Protein AF-A0AA92V513-F1 (afdb_monomer_lite)

Organism: NCBI:txid165179

pLDDT: mean 72.01, std 15.45, range [33.53, 98.0]

Foldseek 3Di:
DPPLLQAQKEKEKEEQDDDDQWDWDDDPRYIYIYGHPPDLVPCLVVLCVVVVVLLVRFFAKAWADWDADPNDIMTMMMGGHDDDDLVRRHAYPPPVVVQQLDQWPWRKAGDGRPLVLQWQTLCRDDPPDDPPVPPSNDPVSSHIIGIQQWHDPNPDTDRNDDPVNLVSSCVRPVRDSVSNVVSNVVVVVVVVVVVVVD

Sequence (198 aa):
MHEYLNYDKVIVTTTFANTDDYEISENGKDLHLTINMFSMATSEDLIRVFLKILSDHFKNCYLKRYFVENRFWCVEYILQDEDERDEDIGDLMVPILDILKRKQHGVILPYLKGFRHLRIPADKAMDKIVDLSVATMLPRNKMVKMISPFVYDGNKLIDKRCQKLYDFVHECNGSSIDDIKADYERFVQKVMVQWINK

Secondary structure (DSSP, 8-state):
--GGGG-SEEEEEEE--SS-SEEEEEETTEEEEEEE-SSHHHHHHHHHHHHHHHHTT-SEEEEEEEEEETTEEEEEEEEESS---TTSS----S-HHHHHTSSSSS-EEE--TT-GGG-B-TTTS-SS----TT-TT--TTSS-EEE--EEE-SS-EEE---HHHHHHHHHHH---HHHHHHHHHHHHHHHHHHHHT-

Structure (mmCIF, N/CA/C/O backbone):
data_AF-A0AA92V513-F1
#
_entry.id   AF-A0AA92V513-F1
#
loop_
_atom_site.group_PDB
_atom_site.id
_atom_site.type_symbol
_atom_site.label_atom_id
_atom_site.label_alt_id
_atom_site.label_comp_id
_atom_site.label_asym_id
_atom_site.label_entity_id
_atom_site.label_seq_id
_atom_site.pdbx_PDB_ins_code
_atom_site.Cartn_x
_atom_site.Cartn_y
_atom_site.Cartn_z
_atom_site.occupancy
_atom_site.B_iso_or_equiv
_atom_site.auth_seq_id
_atom_site.auth_comp_id
_atom_site.auth_asym_id
_atom_site.auth_atom_id
_atom_site.pdbx_PDB_model_num
ATOM 1 N N . MET A 1 1 ? 24.177 8.820 -20.483 1.00 42.25 1 MET A N 1
ATOM 2 C CA . MET A 1 1 ? 22.766 9.184 -20.250 1.00 42.25 1 MET A CA 1
ATOM 3 C C . MET A 1 1 ? 22.026 7.860 -20.277 1.00 42.25 1 MET A C 1
ATOM 5 O O . MET A 1 1 ? 22.073 7.213 -21.311 1.00 42.25 1 MET A O 1
ATOM 9 N N . HIS A 1 2 ? 21.593 7.344 -19.126 1.00 50.47 2 HIS A N 1
ATOM 10 C CA . HIS A 1 2 ? 21.073 5.975 -19.047 1.00 50.47 2 HIS A CA 1
ATOM 11 C C . HIS A 1 2 ? 19.735 5.898 -19.794 1.00 50.47 2 HIS A C 1
ATOM 13 O O . HIS A 1 2 ? 18.824 6.648 -19.458 1.00 50.47 2 HIS A O 1
ATOM 19 N N . GLU A 1 3 ? 19.638 5.034 -20.809 1.00 53.56 3 GLU A N 1
ATOM 20 C CA . GLU A 1 3 ? 18.470 4.895 -21.704 1.00 53.56 3 GLU A CA 1
ATOM 21 C C . GLU A 1 3 ? 17.162 4.597 -20.947 1.00 53.56 3 GLU A C 1
ATOM 23 O O . GLU A 1 3 ? 16.080 4.906 -21.435 1.00 53.56 3 GLU A O 1
ATOM 28 N N . TYR A 1 4 ? 17.269 4.129 -19.700 1.00 55.69 4 TYR A N 1
ATOM 29 C CA . TYR A 1 4 ? 16.154 3.791 -18.817 1.00 55.69 4 TYR A CA 1
ATOM 30 C C . TYR A 1 4 ? 15.396 4.978 -18.194 1.00 55.69 4 TYR A C 1
ATOM 32 O O . TYR A 1 4 ? 14.449 4.761 -17.445 1.00 55.69 4 TYR A O 1
ATOM 40 N N . LEU A 1 5 ? 15.804 6.220 -18.476 1.00 61.59 5 LEU A N 1
ATOM 41 C CA . LEU A 1 5 ? 15.176 7.451 -17.960 1.00 61.59 5 LEU A CA 1
ATOM 42 C C . LEU A 1 5 ? 14.053 8.004 -18.865 1.00 61.59 5 LEU A C 1
ATOM 44 O O . LEU A 1 5 ? 13.596 9.123 -18.659 1.00 61.59 5 LEU A O 1
ATOM 48 N N . ASN A 1 6 ? 13.650 7.261 -19.902 1.00 72.50 6 ASN A N 1
ATOM 49 C CA . ASN A 1 6 ? 12.618 7.678 -20.864 1.00 72.50 6 ASN A CA 1
ATOM 50 C C . ASN A 1 6 ? 11.282 6.925 -20.702 1.00 72.50 6 ASN A C 1
ATOM 52 O O . ASN A 1 6 ? 10.393 7.082 -21.542 1.00 72.50 6 ASN A O 1
ATOM 56 N N . TYR A 1 7 ? 11.156 6.073 -19.681 1.00 73.94 7 TYR A N 1
ATOM 57 C CA . TYR A 1 7 ? 9.975 5.236 -19.471 1.00 73.94 7 TYR A CA 1
ATOM 58 C C . TYR A 1 7 ? 8.958 5.931 -18.570 1.00 73.94 7 TYR A C 1
ATOM 60 O O . TYR A 1 7 ? 9.321 6.489 -17.540 1.00 73.94 7 TYR A O 1
ATOM 68 N N . ASP A 1 8 ? 7.677 5.829 -18.924 1.00 75.00 8 ASP A N 1
ATOM 69 C CA . ASP A 1 8 ? 6.586 6.383 -18.112 1.00 75.00 8 ASP A CA 1
ATOM 70 C C . ASP A 1 8 ? 6.324 5.486 -16.874 1.00 75.00 8 ASP A C 1
ATOM 72 O O . ASP A 1 8 ? 5.743 5.923 -15.875 1.00 75.00 8 ASP A O 1
ATOM 76 N N . LYS A 1 9 ? 6.754 4.214 -16.939 1.00 76.50 9 LYS A N 1
ATOM 77 C CA . LYS A 1 9 ? 6.535 3.185 -15.918 1.00 76.50 9 LYS A CA 1
ATOM 78 C C . LYS A 1 9 ? 7.584 2.075 -15.981 1.00 76.50 9 LYS A C 1
ATOM 80 O O . LYS A 1 9 ? 7.989 1.647 -17.062 1.00 76.50 9 LYS A O 1
ATOM 85 N N . VAL A 1 10 ? 7.943 1.525 -14.819 1.00 74.56 10 VAL A N 1
ATOM 86 C CA . VAL A 1 10 ? 8.749 0.298 -14.720 1.00 74.56 10 VAL A CA 1
ATOM 87 C C . VAL A 1 10 ? 8.048 -0.755 -13.871 1.00 74.56 10 VAL A C 1
ATOM 89 O O . VAL A 1 10 ? 7.646 -0.496 -12.738 1.00 74.56 10 VAL A O 1
ATOM 92 N N . ILE A 1 11 ? 7.930 -1.967 -14.408 1.00 76.00 11 ILE A N 1
ATOM 93 C CA . ILE A 1 11 ? 7.392 -3.139 -13.725 1.00 76.00 11 ILE A CA 1
ATOM 94 C C . ILE A 1 11 ? 8.555 -4.035 -13.321 1.00 76.00 11 ILE A C 1
ATOM 96 O O . ILE A 1 11 ? 9.273 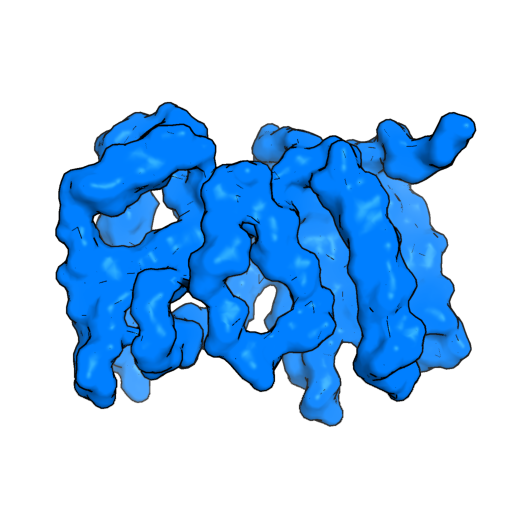-4.537 -14.178 1.00 76.00 11 ILE A O 1
ATOM 100 N N . VAL A 1 12 ? 8.728 -4.269 -12.022 1.00 74.38 12 VAL A N 1
ATOM 101 C CA . VAL A 1 12 ? 9.751 -5.195 -11.521 1.00 74.38 12 VAL A CA 1
ATOM 102 C C . VAL A 1 12 ? 9.071 -6.425 -10.946 1.00 74.38 12 VAL A C 1
ATOM 104 O O . VAL A 1 12 ? 8.339 -6.331 -9.965 1.00 74.38 12 VAL A O 1
ATOM 107 N N . THR A 1 13 ? 9.328 -7.582 -11.541 1.00 74.12 13 THR A N 1
ATOM 108 C CA . THR A 1 13 ? 8.811 -8.877 -11.103 1.00 74.12 13 THR A CA 1
ATOM 109 C C . THR A 1 13 ? 9.959 -9.712 -10.567 1.00 74.12 13 THR A C 1
ATOM 111 O O . THR A 1 13 ? 10.931 -9.982 -11.259 1.00 74.12 13 THR A O 1
ATOM 114 N N . THR A 1 14 ? 9.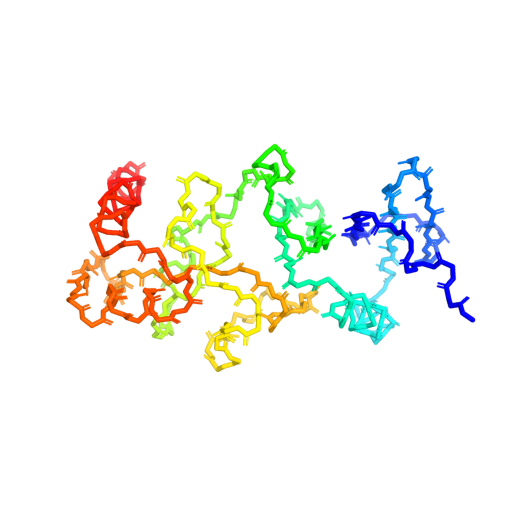849 -10.144 -9.320 1.00 69.44 14 THR A N 1
ATOM 115 C CA . THR A 1 14 ? 10.819 -11.056 -8.701 1.00 69.44 14 THR A CA 1
ATOM 116 C C . THR A 1 14 ? 10.206 -12.447 -8.628 1.00 69.44 14 THR A C 1
ATOM 118 O O . THR A 1 14 ? 9.187 -12.621 -7.959 1.00 69.44 14 THR A O 1
ATOM 121 N N . THR A 1 15 ? 10.792 -13.422 -9.328 1.00 65.31 15 THR A N 1
ATOM 122 C CA . THR A 1 15 ? 10.301 -14.808 -9.385 1.00 65.31 15 THR A CA 1
ATOM 123 C C . THR A 1 15 ? 11.356 -15.807 -8.899 1.00 65.31 15 THR A C 1
ATOM 125 O O . THR A 1 15 ? 12.521 -15.463 -8.702 1.00 65.31 15 THR A O 1
ATOM 128 N N . PHE A 1 16 ? 10.939 -17.057 -8.690 1.00 61.88 16 PHE A N 1
ATOM 129 C CA . PHE A 1 16 ? 11.809 -18.193 -8.362 1.00 61.88 16 PHE A CA 1
ATOM 130 C C . PHE A 1 16 ? 11.741 -19.281 -9.454 1.00 61.88 16 PHE A C 1
ATOM 132 O O . PHE A 1 16 ? 11.755 -20.472 -9.140 1.00 61.88 16 PHE A O 1
ATOM 139 N N . ALA A 1 17 ? 11.607 -18.896 -10.730 1.00 54.84 17 ALA A N 1
ATOM 140 C CA . ALA A 1 17 ? 11.439 -19.841 -11.833 1.00 54.84 17 ALA A CA 1
ATOM 141 C C . ALA A 1 17 ? 12.437 -19.604 -12.984 1.00 54.84 17 ALA A C 1
ATOM 143 O O . ALA A 1 17 ? 12.398 -18.577 -13.647 1.00 54.84 17 ALA A O 1
ATOM 144 N N . ASN A 1 18 ? 13.232 -20.641 -13.275 1.00 48.69 18 ASN A N 1
ATOM 145 C CA . ASN A 1 18 ? 14.079 -20.839 -14.463 1.00 48.69 18 ASN A CA 1
ATOM 146 C C . ASN A 1 18 ? 15.397 -20.043 -14.593 1.00 48.69 18 ASN A C 1
ATOM 148 O O . ASN A 1 18 ? 15.772 -19.238 -13.751 1.00 48.69 18 ASN A O 1
ATOM 152 N N . THR A 1 19 ? 16.156 -20.459 -15.612 1.00 52.53 19 THR A N 1
ATOM 153 C CA . THR A 1 19 ? 17.621 -20.523 -15.763 1.00 52.53 19 THR A CA 1
ATOM 154 C C . THR A 1 19 ? 18.361 -19.214 -16.031 1.00 52.53 19 THR A C 1
ATOM 156 O O . THR A 1 19 ? 19.589 -19.234 -16.006 1.00 52.53 19 THR A O 1
ATOM 159 N N . ASP A 1 20 ? 17.655 -18.113 -16.277 1.00 55.56 20 ASP A N 1
ATOM 160 C CA . ASP A 1 20 ? 18.260 -16.812 -16.584 1.00 55.56 20 ASP A CA 1
ATOM 161 C C . ASP A 1 20 ? 18.239 -15.908 -15.347 1.00 55.56 20 ASP A C 1
ATOM 163 O O . ASP A 1 20 ? 17.208 -15.815 -14.691 1.00 55.56 20 ASP A O 1
ATOM 167 N N . ASP A 1 21 ? 19.342 -15.231 -15.015 1.00 65.31 21 ASP A N 1
ATOM 168 C CA . ASP A 1 21 ? 19.452 -14.425 -13.782 1.00 65.31 21 ASP A CA 1
ATOM 169 C C . ASP A 1 21 ? 18.464 -13.238 -13.752 1.00 65.31 21 ASP A C 1
ATOM 171 O O . ASP A 1 21 ? 17.915 -12.884 -12.702 1.00 65.31 21 ASP A O 1
ATOM 175 N N . TYR A 1 22 ? 18.216 -12.623 -14.911 1.00 71.12 22 TYR A N 1
ATOM 176 C CA . TYR A 1 22 ? 17.227 -11.566 -15.112 1.00 71.12 22 TYR A CA 1
ATOM 177 C C . TYR A 1 22 ? 16.848 -11.437 -16.595 1.00 71.12 22 TYR A C 1
ATOM 179 O O . TYR A 1 22 ? 17.627 -11.780 -17.481 1.00 71.12 22 TYR A O 1
ATOM 187 N N . GLU A 1 23 ? 15.671 -10.883 -16.863 1.00 76.88 23 GLU A N 1
ATOM 188 C CA . GLU A 1 23 ? 15.159 -10.575 -18.196 1.00 76.88 23 GLU A CA 1
ATOM 189 C C . GLU A 1 23 ? 14.621 -9.143 -18.213 1.00 76.88 23 GLU A C 1
ATOM 191 O O . GLU A 1 23 ? 13.860 -8.746 -17.329 1.00 76.88 23 GLU A O 1
ATOM 196 N N . ILE A 1 24 ? 15.008 -8.368 -19.226 1.00 79.62 24 ILE A N 1
ATOM 197 C CA . ILE A 1 24 ? 14.476 -7.028 -19.478 1.00 79.62 24 ILE A CA 1
ATOM 198 C C . ILE A 1 24 ? 13.668 -7.082 -20.771 1.00 79.62 24 ILE A C 1
ATOM 200 O O . ILE A 1 24 ? 14.171 -7.540 -21.794 1.00 79.62 24 ILE A O 1
ATOM 204 N N . SER A 1 25 ? 12.434 -6.591 -20.734 1.00 84.50 25 SER A N 1
ATOM 205 C CA . SER A 1 25 ? 11.602 -6.416 -21.924 1.00 84.50 25 SER A CA 1
ATOM 206 C C . SER A 1 25 ? 10.979 -5.025 -21.955 1.00 84.50 25 SER A C 1
ATOM 208 O O . SER A 1 25 ? 10.664 -4.437 -20.922 1.00 84.50 25 SER A O 1
ATOM 210 N N . GLU A 1 26 ? 10.818 -4.487 -23.158 1.00 84.00 26 GLU A N 1
ATOM 211 C CA . GLU A 1 26 ? 10.234 -3.169 -23.394 1.00 84.00 26 GLU A CA 1
ATOM 212 C C . GLU A 1 26 ? 8.905 -3.327 -24.124 1.00 84.00 26 GLU A C 1
ATOM 214 O O . GLU A 1 26 ? 8.815 -4.031 -25.133 1.00 84.00 26 GLU A O 1
ATOM 219 N N . ASN A 1 27 ? 7.867 -2.659 -23.627 1.00 81.06 27 ASN A N 1
ATOM 220 C CA . ASN A 1 27 ? 6.560 -2.616 -24.266 1.00 81.06 27 ASN A CA 1
ATOM 221 C C . ASN A 1 27 ? 6.109 -1.162 -24.424 1.00 81.06 27 ASN A C 1
ATOM 223 O O . ASN A 1 27 ? 5.486 -0.572 -23.541 1.00 81.06 27 ASN A O 1
ATOM 227 N N . GLY A 1 28 ? 6.461 -0.558 -25.560 1.00 83.44 28 GLY A N 1
ATOM 228 C CA . GLY A 1 28 ? 6.230 0.865 -25.786 1.00 83.44 28 GLY A CA 1
ATOM 229 C C . GLY A 1 28 ? 7.064 1.713 -24.824 1.00 83.44 28 GLY A C 1
ATOM 230 O O . GLY A 1 28 ? 8.279 1.770 -24.962 1.00 83.44 28 GLY A O 1
ATOM 231 N N . LYS A 1 29 ? 6.405 2.377 -23.870 1.00 81.38 29 LYS A N 1
ATOM 232 C CA . LYS A 1 29 ? 7.049 3.200 -22.832 1.00 81.38 29 LYS A CA 1
ATOM 233 C C . LYS A 1 29 ? 7.092 2.539 -21.447 1.00 81.38 29 LYS A C 1
ATOM 235 O O . LYS A 1 29 ? 7.472 3.194 -20.475 1.00 81.38 29 LYS A O 1
ATOM 240 N N . ASP A 1 30 ? 6.736 1.261 -21.374 1.00 79.06 30 ASP A N 1
ATOM 241 C CA . ASP A 1 30 ? 6.804 0.469 -20.153 1.00 79.06 30 ASP A CA 1
ATOM 242 C C . ASP A 1 30 ? 8.050 -0.425 -20.199 1.00 79.06 30 ASP A C 1
ATOM 244 O O . ASP A 1 30 ? 8.249 -1.184 -21.153 1.00 79.06 30 ASP A O 1
ATOM 248 N N . LEU A 1 31 ? 8.872 -0.367 -19.150 1.00 79.69 31 LEU A N 1
ATOM 249 C CA . LEU A 1 31 ? 10.005 -1.273 -18.959 1.00 79.69 31 LEU A CA 1
ATOM 250 C C . LEU A 1 31 ? 9.609 -2.394 -18.001 1.00 79.69 31 LEU A C 1
ATOM 252 O O . LEU A 1 31 ? 9.127 -2.139 -16.900 1.00 79.69 31 LEU A O 1
ATOM 256 N N . HIS A 1 32 ? 9.850 -3.637 -18.382 1.00 79.06 32 HIS A N 1
ATOM 257 C CA . HIS A 1 32 ? 9.604 -4.809 -17.556 1.00 79.06 32 HIS A CA 1
ATOM 258 C C . HIS A 1 32 ? 10.937 -5.460 -17.195 1.00 79.06 32 HIS A C 1
ATOM 260 O O . HIS A 1 32 ? 11.687 -5.867 -18.077 1.00 79.06 32 HIS A O 1
ATOM 266 N N . LEU A 1 33 ? 11.217 -5.590 -15.901 1.00 78.00 33 LEU A N 1
ATOM 267 C CA . LEU A 1 33 ? 12.343 -6.356 -15.380 1.00 78.00 33 LEU A CA 1
ATOM 268 C C . LEU A 1 33 ? 11.818 -7.573 -14.622 1.00 78.00 33 LEU A C 1
ATOM 270 O O . LEU A 1 33 ? 11.175 -7.427 -13.585 1.00 78.00 33 LEU A O 1
ATOM 274 N N . THR A 1 34 ? 12.153 -8.764 -15.097 1.00 76.88 34 THR A N 1
ATOM 275 C CA . THR A 1 34 ? 11.947 -10.023 -14.379 1.00 76.88 34 THR A CA 1
ATOM 276 C C . THR A 1 34 ? 13.279 -10.468 -13.788 1.00 76.88 34 THR A C 1
ATOM 278 O O . THR A 1 34 ? 14.281 -10.507 -14.488 1.00 76.88 34 THR A O 1
ATOM 281 N N . ILE A 1 35 ? 13.323 -10.790 -12.500 1.00 74.00 35 ILE A N 1
ATOM 282 C CA . ILE A 1 35 ? 14.539 -11.244 -11.813 1.00 74.00 35 ILE A CA 1
ATOM 283 C C . ILE A 1 35 ? 14.260 -12.624 -11.240 1.00 74.00 35 ILE A C 1
ATOM 285 O O . ILE A 1 35 ? 13.342 -12.769 -10.427 1.00 74.00 35 ILE A O 1
ATOM 289 N N . ASN A 1 36 ? 15.064 -13.614 -11.624 1.00 70.12 36 ASN A N 1
ATOM 290 C CA . ASN A 1 36 ? 14.955 -14.959 -11.077 1.00 70.12 36 ASN A CA 1
ATOM 291 C C . ASN A 1 36 ? 15.916 -15.103 -9.904 1.00 70.12 36 ASN A C 1
ATOM 293 O O . ASN A 1 36 ? 17.133 -14.989 -10.028 1.00 70.12 36 ASN A O 1
ATOM 297 N N . MET A 1 37 ? 15.367 -15.349 -8.723 1.00 63.19 37 MET A N 1
ATOM 298 C CA . MET A 1 37 ? 16.169 -15.491 -7.520 1.00 63.19 37 MET A CA 1
ATOM 299 C C . MET A 1 37 ? 16.513 -16.963 -7.288 1.00 63.19 37 MET A C 1
ATOM 301 O O . MET A 1 37 ? 15.704 -17.719 -6.761 1.00 63.19 37 MET A O 1
ATOM 305 N N . PHE A 1 38 ? 17.732 -17.378 -7.642 1.00 56.16 38 PHE A N 1
ATOM 306 C CA . PHE A 1 38 ? 18.237 -18.728 -7.332 1.00 56.16 38 PHE A CA 1
ATOM 307 C C . PHE A 1 38 ? 18.489 -18.929 -5.828 1.00 56.16 38 PHE A C 1
ATOM 309 O O . PHE A 1 38 ? 18.281 -20.010 -5.278 1.00 56.16 38 PHE A O 1
ATOM 316 N N . SER A 1 39 ? 18.930 -17.871 -5.143 1.00 54.81 39 SER A N 1
ATOM 317 C CA . SER A 1 39 ? 19.059 -17.813 -3.688 1.00 54.81 39 SER A CA 1
ATOM 318 C C . SER A 1 39 ? 18.811 -16.381 -3.213 1.00 54.81 39 SER A C 1
ATOM 320 O O . SER A 1 39 ? 19.221 -15.432 -3.877 1.00 54.81 39 SER A O 1
ATOM 322 N N . MET A 1 40 ? 18.168 -16.221 -2.052 1.00 49.91 40 MET A N 1
ATOM 323 C CA . MET A 1 40 ? 17.848 -14.903 -1.484 1.00 49.91 40 MET A CA 1
ATOM 324 C C . MET A 1 40 ? 19.084 -14.013 -1.281 1.00 49.91 40 MET A C 1
ATOM 326 O O . MET A 1 40 ? 18.987 -12.802 -1.416 1.00 49.91 40 MET A O 1
ATOM 330 N N . ALA A 1 41 ? 20.242 -14.599 -0.964 1.00 52.56 41 ALA A N 1
ATOM 331 C CA . ALA A 1 41 ? 21.430 -13.846 -0.566 1.00 52.56 41 ALA A CA 1
ATOM 332 C C . ALA A 1 41 ? 22.199 -13.226 -1.746 1.00 52.56 41 ALA A C 1
ATOM 334 O O . ALA A 1 41 ? 22.908 -12.246 -1.558 1.00 52.56 41 ALA A O 1
ATOM 335 N N . THR A 1 42 ? 22.087 -13.790 -2.951 1.00 54.88 42 THR A N 1
ATOM 336 C CA . THR A 1 42 ? 22.891 -13.369 -4.113 1.00 54.88 42 THR A CA 1
ATOM 337 C C . THR A 1 42 ? 22.201 -12.325 -4.987 1.00 54.88 42 THR A C 1
ATOM 339 O O . THR A 1 42 ? 22.879 -11.536 -5.636 1.00 54.88 42 THR A O 1
ATOM 342 N N . SER A 1 43 ? 20.868 -12.288 -5.002 1.00 58.75 43 SER A N 1
ATOM 343 C CA . SER A 1 43 ? 20.087 -11.354 -5.826 1.00 58.75 43 SER A CA 1
ATOM 344 C C . SER A 1 43 ? 19.641 -10.098 -5.073 1.00 58.75 43 SER A C 1
ATOM 346 O O . SER A 1 43 ? 19.295 -9.102 -5.704 1.00 58.75 43 SER A O 1
ATOM 348 N N . GLU A 1 44 ? 19.662 -10.107 -3.737 1.00 57.88 44 GLU A N 1
ATOM 349 C CA . GLU A 1 44 ? 19.140 -9.013 -2.911 1.00 57.88 44 GLU A CA 1
ATOM 350 C C . GLU A 1 44 ? 19.890 -7.690 -3.126 1.00 57.88 44 GLU A C 1
ATOM 352 O O . GLU A 1 44 ? 19.253 -6.643 -3.253 1.00 57.88 44 GLU A O 1
ATOM 357 N N . ASP A 1 45 ? 21.219 -7.719 -3.243 1.00 59.44 45 ASP A N 1
ATOM 358 C CA . ASP A 1 45 ? 22.014 -6.508 -3.478 1.00 59.44 45 ASP A CA 1
ATOM 359 C C . ASP A 1 45 ? 21.757 -5.910 -4.867 1.00 59.44 45 ASP A C 1
ATOM 361 O O . ASP A 1 45 ? 21.604 -4.694 -5.001 1.00 59.44 45 ASP A O 1
ATOM 365 N N . LEU A 1 46 ? 21.625 -6.753 -5.895 1.00 62.28 46 LEU A N 1
ATOM 366 C CA . LEU A 1 46 ? 21.337 -6.318 -7.264 1.00 62.28 46 LEU A CA 1
ATOM 367 C C . LEU A 1 46 ? 19.921 -5.734 -7.377 1.00 62.28 46 LEU A C 1
ATOM 369 O O . LEU A 1 46 ? 19.739 -4.653 -7.939 1.00 62.28 46 LEU A O 1
ATOM 373 N N . ILE A 1 47 ? 18.938 -6.391 -6.754 1.00 65.62 47 ILE A N 1
ATOM 374 C CA . ILE A 1 47 ? 17.559 -5.900 -6.631 1.00 65.62 47 ILE A CA 1
ATOM 375 C C . ILE A 1 47 ? 17.538 -4.548 -5.918 1.00 65.62 47 ILE A C 1
ATOM 377 O O . ILE A 1 47 ? 16.912 -3.606 -6.398 1.00 65.62 47 ILE A O 1
ATOM 381 N N . ARG A 1 48 ? 18.243 -4.418 -4.788 1.00 64.88 48 ARG A N 1
ATOM 382 C CA . ARG A 1 48 ? 18.297 -3.174 -4.007 1.00 64.88 48 ARG A CA 1
ATOM 383 C C . ARG A 1 48 ? 18.936 -2.034 -4.788 1.00 64.88 48 ARG A C 1
ATOM 385 O O . ARG A 1 48 ? 18.402 -0.930 -4.757 1.00 64.88 48 ARG A O 1
ATOM 392 N N . VAL A 1 49 ? 20.053 -2.276 -5.474 1.00 64.69 49 VAL A N 1
ATOM 393 C CA . VAL A 1 49 ? 20.738 -1.251 -6.277 1.00 64.69 49 VAL A CA 1
ATOM 394 C C . VAL A 1 49 ? 19.865 -0.813 -7.448 1.00 64.69 49 VAL A C 1
ATOM 396 O O . VAL A 1 49 ? 19.673 0.387 -7.640 1.00 64.69 49 VAL A O 1
ATOM 399 N N . PHE A 1 50 ? 19.285 -1.758 -8.188 1.00 68.31 50 PHE A N 1
ATOM 400 C CA . PHE A 1 50 ? 18.444 -1.444 -9.340 1.00 68.31 50 PHE A CA 1
ATOM 401 C C . PHE A 1 50 ? 17.160 -0.712 -8.930 1.00 68.31 50 PHE A C 1
ATOM 403 O O . PHE A 1 50 ? 16.855 0.357 -9.458 1.00 68.31 50 PHE A O 1
ATOM 410 N N . LEU A 1 51 ? 16.451 -1.217 -7.915 1.00 68.56 51 LEU A N 1
ATOM 411 C CA . LEU A 1 51 ? 15.264 -0.552 -7.377 1.00 68.56 51 LEU A CA 1
ATOM 412 C C . LEU A 1 51 ? 15.595 0.812 -6.784 1.00 68.56 51 LEU A C 1
ATOM 414 O O . LEU A 1 51 ? 14.787 1.722 -6.913 1.00 68.56 51 LEU A O 1
ATOM 418 N N . LYS A 1 52 ? 16.769 0.984 -6.165 1.00 66.88 52 LYS A N 1
ATOM 419 C CA . LYS A 1 52 ? 17.210 2.291 -5.674 1.00 66.88 52 LYS A CA 1
ATOM 420 C C . LYS A 1 52 ? 17.349 3.287 -6.821 1.00 66.88 52 LYS A C 1
ATOM 422 O O . LYS A 1 52 ? 16.730 4.343 -6.743 1.00 66.88 52 LYS A O 1
ATOM 427 N N . ILE A 1 53 ? 18.086 2.925 -7.874 1.00 66.12 53 ILE A N 1
ATOM 428 C CA . ILE A 1 53 ? 18.292 3.770 -9.061 1.00 66.12 53 ILE A CA 1
ATOM 429 C C . ILE A 1 53 ? 16.946 4.186 -9.663 1.00 66.12 53 ILE A C 1
ATOM 431 O O . ILE A 1 53 ? 16.731 5.365 -9.921 1.00 66.12 53 ILE A O 1
ATOM 435 N N . LEU A 1 54 ? 16.016 3.242 -9.822 1.00 69.19 54 LEU A N 1
ATOM 436 C CA . LEU A 1 54 ? 14.691 3.557 -10.353 1.00 69.19 54 LEU A CA 1
ATOM 437 C C . LEU A 1 54 ? 13.829 4.369 -9.374 1.00 69.19 54 LEU A C 1
ATOM 439 O O . LEU A 1 54 ? 13.111 5.266 -9.793 1.00 69.19 54 LEU A O 1
ATOM 443 N N . SER A 1 55 ? 13.915 4.110 -8.068 1.00 64.69 55 SER A N 1
ATOM 444 C CA . SER A 1 55 ? 13.171 4.851 -7.034 1.00 64.69 55 SER A CA 1
ATOM 445 C C . SER A 1 55 ? 13.671 6.275 -6.787 1.00 64.69 55 SER A C 1
ATOM 447 O O . SER A 1 55 ? 13.076 7.010 -5.998 1.00 64.69 55 SER A O 1
ATOM 449 N N . ASP A 1 56 ? 14.822 6.629 -7.350 1.00 68.00 56 ASP A N 1
ATOM 450 C CA . ASP A 1 56 ? 15.319 8.003 -7.365 1.00 68.00 56 ASP A CA 1
ATOM 451 C C . ASP A 1 56 ? 14.799 8.761 -8.599 1.00 68.00 56 ASP A C 1
ATOM 453 O O . ASP A 1 56 ? 14.856 9.988 -8.628 1.00 68.00 56 ASP A O 1
ATOM 457 N N . HIS A 1 57 ? 14.256 8.041 -9.588 1.00 72.19 57 HIS A N 1
ATOM 458 C CA . HIS A 1 57 ? 13.592 8.606 -10.758 1.00 72.19 57 HIS A CA 1
ATOM 459 C C . HIS A 1 57 ? 12.079 8.717 -10.539 1.00 72.19 57 HIS A C 1
ATOM 461 O O . HIS A 1 57 ? 11.532 9.805 -10.659 1.00 72.19 57 HIS A O 1
ATOM 467 N N . PHE A 1 58 ? 11.447 7.623 -10.107 1.00 72.38 58 PHE A N 1
ATOM 468 C CA . PHE A 1 58 ? 10.002 7.534 -9.926 1.00 72.38 58 PHE A CA 1
ATOM 469 C C . PHE A 1 58 ? 9.564 7.929 -8.517 1.00 72.38 58 PHE A C 1
ATOM 471 O O . PHE A 1 58 ? 9.984 7.325 -7.525 1.00 72.38 58 PHE A O 1
ATOM 478 N N . LYS A 1 59 ? 8.654 8.906 -8.427 1.00 70.44 59 LYS A N 1
ATOM 479 C CA . LYS A 1 59 ? 8.102 9.392 -7.151 1.00 70.44 59 LYS A CA 1
ATOM 480 C C . LYS A 1 59 ? 7.269 8.335 -6.425 1.00 70.44 59 LYS A C 1
ATOM 482 O O . LYS A 1 59 ? 7.261 8.296 -5.194 1.00 70.44 59 LYS A O 1
ATOM 487 N N . ASN A 1 60 ? 6.563 7.484 -7.170 1.00 74.00 60 ASN A N 1
ATOM 488 C CA . ASN A 1 60 ? 5.633 6.512 -6.616 1.00 74.00 60 ASN A CA 1
ATOM 489 C C . ASN A 1 60 ? 6.054 5.073 -6.949 1.00 74.00 60 ASN A C 1
ATOM 491 O O . ASN A 1 60 ? 6.303 4.733 -8.103 1.00 74.00 60 ASN A O 1
ATOM 495 N N . CYS A 1 61 ? 6.057 4.203 -5.935 1.00 76.06 61 CYS A N 1
ATOM 496 C CA . CYS A 1 61 ? 6.148 2.752 -6.104 1.00 76.06 61 CYS A CA 1
ATOM 497 C C . CYS A 1 61 ? 4.927 2.074 -5.489 1.00 76.06 61 CYS A C 1
ATOM 499 O O . CYS A 1 61 ? 4.621 2.273 -4.309 1.00 76.06 61 CYS A O 1
ATOM 501 N N . TYR A 1 62 ? 4.270 1.229 -6.268 1.00 74.75 62 TYR A N 1
ATOM 502 C CA . TYR A 1 62 ? 3.111 0.455 -5.868 1.00 74.75 62 TYR A CA 1
ATOM 503 C C . TYR A 1 62 ? 3.436 -1.034 -5.873 1.00 74.75 62 TYR A C 1
ATOM 505 O O . TYR A 1 62 ? 4.133 -1.549 -6.747 1.00 74.75 62 TYR A O 1
ATOM 513 N N . LEU A 1 63 ? 2.881 -1.746 -4.897 1.00 72.50 63 LEU A N 1
ATOM 514 C CA . LEU A 1 63 ? 2.854 -3.201 -4.900 1.00 72.50 63 LEU A CA 1
ATOM 515 C C . LEU A 1 63 ? 1.650 -3.649 -5.739 1.00 72.50 63 LEU A C 1
ATOM 517 O O . LEU A 1 63 ? 0.514 -3.404 -5.339 1.00 72.50 63 LEU A O 1
ATOM 521 N N . LYS A 1 64 ? 1.890 -4.290 -6.890 1.00 72.44 64 LYS A N 1
ATOM 522 C CA . LYS A 1 64 ? 0.820 -4.757 -7.782 1.00 72.44 64 LYS A CA 1
ATOM 523 C C . LYS A 1 64 ? 0.338 -6.151 -7.401 1.00 72.44 64 LYS A C 1
ATOM 525 O O . LYS A 1 64 ? -0.861 -6.349 -7.236 1.00 72.44 64 LYS A O 1
ATOM 530 N N . ARG A 1 65 ? 1.235 -7.128 -7.244 1.00 65.12 65 ARG A N 1
ATOM 531 C CA . ARG A 1 65 ? 0.852 -8.512 -6.909 1.00 65.12 65 ARG A CA 1
ATOM 532 C C . ARG A 1 65 ? 1.819 -9.156 -5.931 1.00 65.12 65 ARG A C 1
ATOM 534 O O . ARG A 1 65 ? 3.025 -8.941 -5.987 1.00 65.12 65 ARG A O 1
ATOM 541 N N . TYR A 1 66 ? 1.247 -9.983 -5.062 1.00 63.66 66 TYR A N 1
ATOM 542 C CA . TYR A 1 66 ? 1.957 -10.874 -4.153 1.00 63.66 66 TYR A CA 1
ATOM 543 C C . TYR A 1 66 ? 1.295 -12.249 -4.220 1.00 63.66 66 TYR A C 1
ATOM 545 O O . TYR A 1 66 ? 0.100 -12.361 -3.942 1.00 63.66 66 TYR A O 1
ATOM 553 N N . PHE A 1 67 ? 2.048 -13.287 -4.578 1.00 60.91 67 PHE A N 1
ATOM 554 C CA . PHE A 1 67 ? 1.558 -14.664 -4.518 1.00 60.91 67 PHE A CA 1
ATOM 555 C C . PHE A 1 67 ? 2.638 -15.630 -4.036 1.00 60.91 67 PHE A C 1
ATOM 557 O O . PHE A 1 67 ? 3.836 -15.366 -4.142 1.00 60.91 67 PHE A O 1
ATOM 564 N N . VAL A 1 68 ? 2.185 -16.746 -3.464 1.00 57.78 68 VAL A N 1
ATOM 565 C CA . VAL A 1 68 ? 3.042 -17.805 -2.932 1.00 57.78 68 VAL A CA 1
ATOM 566 C C . VAL A 1 68 ? 2.869 -19.044 -3.795 1.00 57.78 68 VAL A C 1
ATOM 568 O O . VAL A 1 68 ? 1.775 -19.597 -3.855 1.00 57.78 68 VAL A O 1
ATOM 571 N N . GLU A 1 69 ? 3.945 -19.503 -4.418 1.00 51.22 69 GLU A N 1
ATOM 572 C CA . GLU A 1 69 ? 3.961 -20.727 -5.214 1.00 51.22 69 GLU A CA 1
ATOM 573 C C . GLU A 1 69 ? 5.042 -21.661 -4.663 1.00 51.22 69 GLU A C 1
ATOM 575 O O . GLU A 1 69 ? 6.186 -21.260 -4.485 1.00 51.22 69 GLU A O 1
ATOM 580 N N . ASN A 1 70 ? 4.685 -22.902 -4.311 1.00 51.19 70 ASN A N 1
ATOM 581 C CA . ASN A 1 70 ? 5.638 -23.914 -3.824 1.00 51.19 70 ASN A CA 1
ATOM 582 C C . ASN A 1 70 ? 6.534 -23.470 -2.638 1.00 51.19 70 ASN A C 1
ATOM 584 O O . ASN A 1 70 ? 7.683 -23.886 -2.543 1.00 51.19 70 ASN A O 1
ATOM 588 N N . ARG A 1 71 ? 5.995 -22.668 -1.699 1.00 51.56 71 ARG A N 1
ATOM 589 C CA . ARG A 1 71 ? 6.703 -22.012 -0.565 1.00 51.56 71 ARG A CA 1
ATOM 590 C C . ARG A 1 71 ? 7.622 -20.840 -0.944 1.00 51.56 71 ARG A C 1
ATOM 592 O O . ARG A 1 71 ? 8.237 -20.262 -0.051 1.00 51.56 71 ARG A O 1
ATOM 599 N N . PHE A 1 72 ? 7.661 -20.448 -2.211 1.00 51.41 72 PHE A N 1
ATOM 600 C CA . PHE A 1 72 ? 8.383 -19.279 -2.706 1.00 51.41 72 PHE A CA 1
ATOM 601 C C . PHE A 1 72 ? 7.440 -18.088 -2.884 1.00 51.41 72 PHE A C 1
ATOM 603 O O . PHE A 1 72 ? 6.245 -18.271 -3.111 1.00 51.41 72 PHE A O 1
ATOM 610 N N . TRP A 1 73 ? 7.952 -16.864 -2.739 1.00 58.19 73 TRP A N 1
ATOM 611 C CA . TRP A 1 73 ? 7.154 -15.634 -2.818 1.00 58.19 73 TRP A CA 1
ATOM 612 C C . TRP A 1 73 ? 7.489 -14.874 -4.098 1.00 58.19 73 TRP A C 1
ATOM 614 O O . TRP A 1 73 ? 8.630 -14.470 -4.283 1.00 58.19 73 TRP A O 1
ATOM 624 N N . CYS A 1 74 ? 6.499 -14.659 -4.960 1.00 60.66 74 CYS A N 1
ATOM 625 C CA . CYS A 1 74 ? 6.634 -13.810 -6.138 1.00 60.66 74 CYS A CA 1
ATOM 626 C C . CYS A 1 74 ? 6.026 -12.439 -5.850 1.00 60.66 74 CYS A C 1
ATOM 628 O O . CYS A 1 74 ? 4.903 -12.345 -5.335 1.00 60.66 74 CYS A O 1
ATOM 630 N N . VAL A 1 75 ? 6.762 -11.377 -6.187 1.00 66.81 75 VAL A N 1
ATOM 631 C CA . VAL A 1 75 ? 6.329 -9.997 -5.944 1.00 66.81 75 VAL A CA 1
ATOM 632 C C . VAL A 1 75 ? 6.505 -9.149 -7.199 1.00 66.81 75 VAL A C 1
ATOM 634 O O . VAL A 1 75 ? 7.591 -9.124 -7.778 1.00 66.81 75 VAL A O 1
ATOM 637 N N . GLU A 1 76 ? 5.428 -8.473 -7.603 1.00 66.50 76 GLU A N 1
ATOM 638 C CA . GLU A 1 76 ? 5.380 -7.544 -8.738 1.00 66.50 76 GLU A CA 1
ATOM 639 C C . GLU A 1 76 ? 5.216 -6.103 -8.234 1.00 66.50 76 GLU A C 1
ATOM 641 O O . GLU A 1 76 ? 4.261 -5.784 -7.515 1.00 66.50 76 GLU A O 1
ATOM 646 N N . TYR A 1 77 ? 6.134 -5.234 -8.648 1.00 71.31 77 TYR A N 1
ATOM 647 C CA . TYR A 1 77 ? 6.194 -3.811 -8.323 1.00 71.31 77 TYR A CA 1
ATOM 648 C C . TYR A 1 77 ? 5.920 -2.957 -9.546 1.00 71.31 77 TYR A C 1
ATOM 650 O O . TYR A 1 77 ? 6.291 -3.332 -10.656 1.00 71.31 77 TYR A O 1
ATOM 658 N N . ILE A 1 78 ? 5.345 -1.781 -9.320 1.00 71.12 78 ILE A N 1
ATOM 659 C CA . ILE A 1 78 ? 5.164 -0.745 -10.333 1.00 71.12 78 ILE A CA 1
ATOM 660 C C . ILE A 1 78 ? 5.760 0.557 -9.834 1.00 71.12 78 ILE A C 1
ATOM 662 O O . ILE A 1 78 ? 5.301 1.100 -8.834 1.00 71.12 78 ILE A O 1
ATOM 666 N N . LEU A 1 79 ? 6.759 1.056 -10.548 1.00 71.69 79 LEU A N 1
ATOM 667 C CA . LEU A 1 79 ? 7.398 2.349 -10.338 1.00 71.69 79 LEU A CA 1
ATOM 668 C C . LEU A 1 79 ? 6.882 3.327 -11.398 1.00 71.69 79 LEU A C 1
ATOM 670 O O . LEU A 1 79 ? 6.858 2.972 -12.575 1.00 71.69 79 LEU A O 1
ATOM 674 N N . GLN A 1 80 ? 6.442 4.517 -10.985 1.00 70.56 80 GLN A N 1
ATOM 675 C CA . GLN A 1 80 ? 5.861 5.532 -11.873 1.00 70.56 80 GLN A CA 1
ATOM 676 C C . GLN A 1 80 ? 6.032 6.966 -11.334 1.00 70.56 80 GLN A C 1
ATOM 678 O O . GLN A 1 80 ? 6.160 7.177 -10.123 1.00 70.56 80 GLN A O 1
ATOM 683 N N . ASP A 1 81 ? 6.013 7.951 -12.238 1.00 61.88 81 ASP A N 1
ATOM 684 C CA . ASP A 1 81 ? 6.353 9.348 -11.927 1.00 61.88 81 ASP A CA 1
ATOM 685 C C . ASP A 1 81 ? 5.208 10.118 -11.256 1.00 61.88 81 ASP A C 1
ATOM 687 O O . ASP A 1 81 ? 5.442 10.806 -10.262 1.00 61.88 81 ASP A O 1
ATOM 691 N N . GLU A 1 82 ? 3.960 9.965 -11.717 1.00 63.62 82 GLU A N 1
ATOM 692 C CA . GLU A 1 82 ? 2.787 10.658 -11.156 1.00 63.62 82 GLU A CA 1
ATOM 693 C C . GLU A 1 82 ? 1.517 9.769 -11.118 1.00 63.62 82 GLU A C 1
ATOM 695 O O . GLU A 1 82 ? 1.482 8.657 -11.653 1.00 63.62 82 GLU A O 1
ATOM 700 N N . ASP A 1 83 ? 0.493 10.215 -10.378 1.00 57.84 83 ASP A N 1
ATOM 701 C CA . ASP A 1 83 ? -0.868 9.637 -10.333 1.00 57.84 83 ASP A CA 1
ATOM 702 C C . ASP A 1 83 ? -1.522 9.791 -11.730 1.00 57.84 83 ASP A C 1
ATOM 704 O O . ASP A 1 83 ? -1.400 10.845 -12.335 1.00 57.84 83 ASP A O 1
ATOM 708 N N . GLU A 1 84 ? -2.244 8.868 -12.370 1.00 52.94 84 GLU A N 1
ATOM 709 C CA . GLU A 1 84 ? -3.023 7.710 -11.950 1.00 52.94 84 GLU A CA 1
ATOM 710 C C . GLU A 1 84 ? -3.337 6.853 -13.198 1.00 52.94 84 GLU A C 1
ATOM 712 O O . GLU A 1 84 ? -3.850 7.363 -14.194 1.00 52.94 84 GLU A O 1
ATOM 717 N N . ARG A 1 85 ? -3.193 5.528 -13.087 1.00 54.44 85 ARG A N 1
ATOM 718 C CA . ARG A 1 85 ? -4.262 4.600 -13.478 1.00 54.44 85 ARG A CA 1
ATOM 719 C C . ARG A 1 85 ? -4.389 3.572 -12.368 1.00 54.44 85 ARG A C 1
ATOM 721 O O . ARG A 1 85 ? -3.535 2.710 -12.199 1.00 54.44 85 ARG A O 1
ATOM 728 N N . ASP A 1 86 ? -5.484 3.643 -11.620 1.00 55.22 86 ASP A N 1
ATOM 729 C CA . ASP A 1 86 ? -5.853 2.656 -10.594 1.00 55.22 86 ASP A CA 1
ATOM 730 C C . ASP A 1 86 ? -5.894 1.217 -11.167 1.00 55.22 86 ASP A C 1
ATOM 732 O O . ASP A 1 86 ? -5.853 0.234 -10.432 1.00 55.22 86 ASP A O 1
ATOM 736 N N . GLU A 1 87 ? -5.983 1.075 -12.491 1.00 57.06 87 G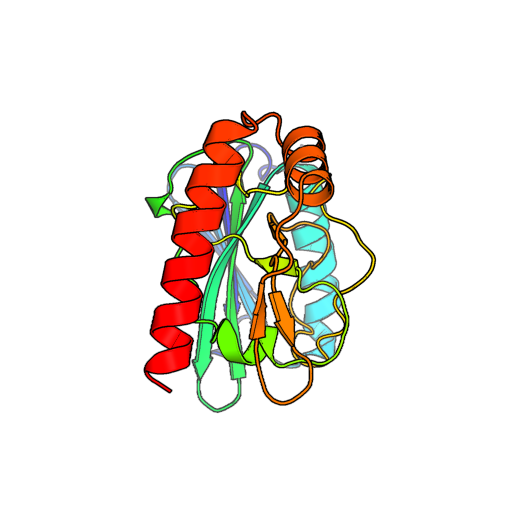LU A N 1
ATOM 737 C CA . GLU A 1 87 ? -5.896 -0.173 -13.262 1.00 57.06 87 GLU A CA 1
ATOM 738 C C . GLU A 1 87 ? -4.566 -0.915 -13.086 1.00 57.06 87 GLU A C 1
ATOM 740 O O . GLU A 1 87 ? -4.542 -2.143 -13.139 1.00 57.06 87 GLU A O 1
ATOM 745 N N . ASP A 1 88 ? -3.486 -0.183 -12.817 1.00 55.50 88 ASP A N 1
ATOM 746 C CA . ASP A 1 88 ? -2.152 -0.742 -12.638 1.00 55.50 88 ASP A CA 1
ATOM 747 C C . ASP A 1 88 ? -1.923 -1.257 -11.208 1.00 55.50 88 ASP A C 1
ATOM 749 O O . ASP A 1 88 ? -1.077 -2.115 -10.976 1.00 55.50 88 ASP A O 1
ATOM 753 N N . ILE A 1 89 ? -2.724 -0.819 -10.238 1.00 63.16 89 ILE A N 1
ATOM 754 C CA . ILE A 1 89 ? -2.630 -1.274 -8.850 1.00 63.16 89 ILE A CA 1
ATOM 755 C C . ILE A 1 89 ? -3.457 -2.552 -8.723 1.00 63.16 89 ILE A C 1
ATOM 757 O O . ILE A 1 89 ? -4.687 -2.532 -8.790 1.00 63.16 89 ILE A O 1
ATOM 761 N N . GLY A 1 90 ? -2.780 -3.689 -8.577 1.00 55.97 90 GLY A N 1
ATOM 762 C CA . GLY A 1 90 ? -3.464 -4.961 -8.386 1.00 55.97 90 GLY A CA 1
ATOM 763 C C . GLY A 1 90 ? -4.186 -5.012 -7.041 1.00 55.97 90 GLY A C 1
ATOM 764 O O . GLY A 1 90 ? -3.826 -4.324 -6.082 1.00 55.97 90 GLY A O 1
ATOM 765 N N . ASP A 1 91 ? -5.234 -5.833 -6.969 1.00 55.88 91 ASP A N 1
ATOM 766 C CA . ASP A 1 91 ? -5.895 -6.099 -5.700 1.00 55.88 91 ASP A CA 1
ATOM 767 C C . ASP A 1 91 ? -4.891 -6.759 -4.762 1.00 55.88 91 ASP A C 1
ATOM 769 O O . ASP A 1 91 ? -4.404 -7.868 -5.006 1.00 55.88 91 ASP A O 1
ATOM 773 N N . LEU A 1 92 ? -4.568 -6.058 -3.678 1.00 57.09 92 LEU A N 1
ATOM 774 C CA . LEU A 1 92 ? -3.692 -6.592 -2.660 1.00 57.09 92 LEU A CA 1
ATOM 775 C C . LEU A 1 92 ? -4.395 -7.792 -2.008 1.00 57.09 92 LEU A C 1
ATOM 777 O O . LEU A 1 92 ? -5.203 -7.641 -1.094 1.00 57.09 92 LEU A O 1
ATOM 781 N N . MET A 1 93 ? -4.071 -8.999 -2.470 1.00 51.53 93 MET A N 1
ATOM 782 C CA . MET A 1 93 ? -4.524 -10.267 -1.887 1.00 51.53 93 MET A CA 1
ATOM 783 C C . MET A 1 93 ? -3.847 -10.584 -0.547 1.00 51.53 93 MET A C 1
ATOM 785 O O . MET A 1 93 ? -3.978 -11.687 -0.017 1.00 51.53 93 MET A O 1
ATOM 789 N N . VAL A 1 94 ? -3.097 -9.638 0.021 1.00 57.25 94 VAL A N 1
ATOM 790 C CA . VAL A 1 94 ? -2.502 -9.832 1.336 1.00 57.25 94 VAL A CA 1
ATOM 791 C C . VAL A 1 94 ? -3.644 -9.893 2.352 1.00 57.25 94 VAL A C 1
ATOM 793 O O . VAL A 1 94 ? -4.512 -9.017 2.335 1.00 57.25 94 VAL A O 1
ATOM 796 N N . PRO A 1 95 ? -3.671 -10.892 3.251 1.00 67.25 95 PRO A N 1
ATOM 797 C CA . PRO A 1 95 ? -4.673 -10.959 4.300 1.00 67.25 95 PRO A CA 1
ATOM 798 C C . PRO A 1 95 ? -4.467 -9.778 5.253 1.00 67.25 95 PRO A C 1
ATOM 800 O O . PRO A 1 95 ? -3.734 -9.872 6.236 1.00 67.25 95 PRO A O 1
ATOM 803 N N . ILE A 1 96 ? -5.111 -8.642 4.956 1.00 75.00 96 ILE A N 1
ATOM 804 C CA . ILE A 1 96 ? -5.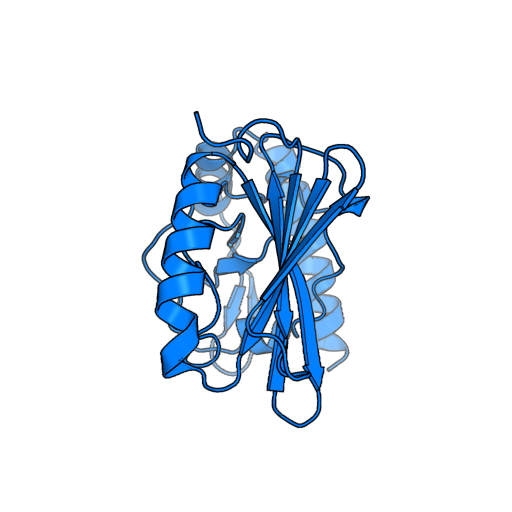023 -7.388 5.720 1.00 75.00 96 ILE A CA 1
ATOM 805 C C . ILE A 1 96 ? -5.231 -7.684 7.203 1.00 75.00 96 ILE A C 1
ATOM 807 O O . ILE A 1 96 ? -4.474 -7.223 8.048 1.00 75.00 96 ILE A O 1
ATOM 811 N N . LEU A 1 97 ? -6.196 -8.547 7.519 1.00 77.94 97 LEU A N 1
ATOM 812 C CA . LEU A 1 97 ? -6.487 -8.956 8.886 1.00 77.94 97 LEU A CA 1
ATOM 813 C C . LEU A 1 97 ? -5.336 -9.700 9.578 1.00 77.94 97 LEU A C 1
ATOM 815 O O . LEU A 1 97 ? -5.227 -9.620 10.797 1.00 77.94 97 LEU A O 1
ATOM 819 N N . ASP A 1 98 ? -4.486 -10.417 8.849 1.00 76.12 98 ASP A N 1
ATOM 820 C CA . ASP A 1 98 ? -3.321 -11.093 9.427 1.00 76.12 98 ASP A CA 1
ATOM 821 C C . ASP A 1 98 ? -2.165 -10.118 9.645 1.00 76.12 98 ASP A C 1
ATOM 823 O O . ASP A 1 98 ? -1.408 -10.283 10.600 1.00 76.12 98 ASP A O 1
ATOM 827 N N . ILE A 1 99 ? -2.060 -9.064 8.824 1.00 75.69 99 ILE A N 1
ATOM 828 C CA . ILE A 1 99 ? -1.158 -7.939 9.102 1.00 75.69 99 ILE A CA 1
ATOM 829 C C . ILE A 1 99 ? -1.638 -7.201 10.356 1.00 75.69 99 ILE A C 1
ATOM 831 O O . ILE A 1 99 ? -0.856 -6.991 11.280 1.00 75.69 99 ILE A O 1
ATOM 835 N N . LEU A 1 100 ? -2.931 -6.866 10.426 1.00 78.56 100 LEU A N 1
ATOM 836 C CA . LEU A 1 100 ? -3.520 -6.121 11.543 1.00 78.56 100 LEU A CA 1
ATOM 837 C C . LEU A 1 100 ? -3.420 -6.860 12.886 1.00 78.56 100 LEU A C 1
ATOM 839 O O . LEU A 1 100 ? -3.378 -6.215 13.927 1.00 78.56 100 LEU A O 1
ATOM 843 N N . LYS A 1 101 ? -3.343 -8.198 12.882 1.00 76.94 101 LYS A N 1
ATOM 844 C CA . LYS A 1 101 ? -3.152 -9.022 14.089 1.00 76.94 101 LYS A CA 1
ATOM 845 C C . LYS A 1 101 ? -1.718 -9.014 14.638 1.00 76.94 101 LYS A C 1
ATOM 847 O O . LYS A 1 101 ? -1.486 -9.537 15.731 1.00 76.94 101 LYS A O 1
ATOM 852 N N . ARG A 1 102 ? -0.732 -8.470 13.915 1.00 71.44 102 ARG A N 1
ATOM 853 C CA . ARG A 1 102 ? 0.663 -8.450 14.383 1.00 71.44 102 ARG A CA 1
ATOM 854 C C . ARG A 1 102 ? 0.845 -7.345 15.426 1.00 71.44 102 ARG A C 1
ATOM 856 O O . ARG A 1 102 ? 0.513 -6.193 15.193 1.00 71.44 102 ARG A O 1
ATOM 863 N N . LYS A 1 103 ? 1.382 -7.717 16.595 1.00 51.91 103 LYS A N 1
ATOM 864 C CA . LYS A 1 103 ? 1.440 -6.903 17.830 1.00 51.91 103 LYS A CA 1
ATOM 865 C C . LYS A 1 103 ? 2.305 -5.632 17.770 1.00 51.91 103 LYS A C 1
ATOM 867 O O . LYS A 1 103 ? 2.410 -4.944 18.781 1.00 51.91 103 LYS A O 1
ATOM 872 N N . GLN A 1 104 ? 2.951 -5.319 16.650 1.00 53.72 104 GLN A N 1
ATOM 873 C CA . GLN A 1 104 ? 3.821 -4.146 16.568 1.00 53.72 104 GLN A CA 1
ATOM 874 C C . GLN A 1 104 ? 3.022 -2.918 16.107 1.00 53.72 104 GLN A C 1
ATOM 876 O O . GLN A 1 104 ? 2.329 -2.951 15.095 1.00 53.72 104 GLN A O 1
ATOM 881 N N . HIS A 1 105 ? 3.074 -1.873 16.933 1.00 47.53 105 HIS A N 1
ATOM 882 C CA . HIS A 1 105 ? 2.242 -0.669 16.914 1.00 47.53 105 HIS A CA 1
ATOM 883 C C . HIS A 1 105 ? 2.129 0.031 15.551 1.00 47.53 105 HIS A C 1
ATOM 885 O O . HIS A 1 105 ? 3.121 0.167 14.852 1.00 47.53 105 HIS A O 1
ATOM 891 N N . GLY A 1 106 ? 0.941 0.573 15.246 1.00 55.97 106 GLY A N 1
ATOM 892 C CA . GLY A 1 106 ? 0.724 1.493 14.122 1.00 55.97 106 GLY A CA 1
ATOM 893 C C . GLY A 1 106 ? 0.919 0.821 12.768 1.00 55.97 106 GLY A C 1
ATOM 894 O O . GLY A 1 106 ? 1.946 1.002 12.122 1.00 55.97 106 GLY A O 1
ATOM 895 N N . VAL A 1 107 ? -0.054 0.012 12.344 1.00 69.25 107 VAL A N 1
ATOM 896 C CA . VAL A 1 107 ? 0.108 -0.794 11.132 1.00 69.25 107 VAL A CA 1
ATOM 897 C C . VAL A 1 107 ? 0.074 0.102 9.898 1.00 69.25 107 VAL A C 1
ATOM 899 O O . VAL A 1 107 ? -0.979 0.557 9.459 1.00 69.25 107 VAL A O 1
ATOM 902 N N . ILE A 1 108 ? 1.246 0.318 9.324 1.00 76.44 108 ILE A N 1
ATOM 903 C CA . ILE A 1 108 ? 1.413 0.811 7.966 1.00 76.44 108 ILE A CA 1
ATOM 904 C C . ILE A 1 108 ? 1.065 -0.333 7.008 1.00 76.44 108 ILE A C 1
ATOM 906 O O . ILE A 1 108 ? 1.616 -1.431 7.108 1.00 76.44 108 ILE A O 1
ATOM 910 N N . LEU A 1 109 ? 0.158 -0.077 6.073 1.00 78.81 109 LEU A N 1
ATOM 911 C CA . LEU A 1 109 ? -0.238 -1.015 5.029 1.00 78.81 109 LEU A CA 1
ATOM 912 C C . LEU A 1 109 ? 0.313 -0.541 3.677 1.00 78.81 109 LEU A C 1
ATOM 914 O O . LEU A 1 109 ? 0.439 0.670 3.464 1.00 78.81 109 LEU A O 1
ATOM 918 N N . PRO A 1 110 ? 0.606 -1.457 2.737 1.00 77.81 110 PRO A N 1
ATOM 919 C CA . PRO A 1 110 ? 0.707 -1.086 1.332 1.00 77.81 110 PRO A CA 1
ATOM 920 C C . PRO A 1 110 ? -0.568 -0.361 0.896 1.00 77.81 110 PRO A C 1
ATOM 922 O O . PRO A 1 110 ? -1.652 -0.644 1.418 1.00 77.81 110 PRO A O 1
ATOM 925 N N . TYR A 1 111 ? -0.445 0.570 -0.047 1.00 80.50 111 TYR A N 1
ATOM 926 C CA . TYR A 1 111 ? -1.617 1.242 -0.587 1.00 80.50 111 TYR A CA 1
ATOM 927 C C . TYR A 1 111 ? -2.635 0.236 -1.148 1.00 80.50 111 TYR A C 1
ATOM 929 O O . TYR A 1 111 ? -2.281 -0.707 -1.854 1.00 80.50 111 TYR A O 1
ATOM 937 N N . LEU A 1 112 ? -3.909 0.459 -0.830 1.00 79.81 112 LEU A N 1
ATOM 938 C CA . LEU A 1 112 ? -5.029 -0.314 -1.343 1.00 79.81 112 LEU A CA 1
ATOM 939 C C . LEU A 1 112 ? -5.801 0.535 -2.347 1.00 79.81 112 LEU A C 1
ATOM 941 O O . LEU A 1 112 ? -6.242 1.641 -2.021 1.00 79.81 112 LEU A O 1
ATOM 945 N N . LYS A 1 113 ? -6.012 -0.026 -3.538 1.00 79.75 113 LYS A N 1
ATOM 946 C CA . LYS A 1 113 ? -6.805 0.576 -4.611 1.00 79.75 113 LYS A CA 1
ATOM 947 C C . LYS A 1 113 ? -8.165 1.077 -4.111 1.00 79.75 113 LYS A C 1
ATOM 949 O O . LYS A 1 113 ? -8.834 0.415 -3.309 1.00 79.75 113 LYS A O 1
ATOM 954 N N . GLY A 1 114 ? -8.572 2.249 -4.600 1.00 83.19 114 GLY A N 1
ATOM 955 C CA . GLY A 1 114 ? -9.849 2.883 -4.270 1.00 83.19 114 GLY A CA 1
ATOM 956 C C . GLY A 1 114 ? -9.866 3.720 -2.984 1.00 83.19 114 GLY A C 1
ATOM 957 O O . GLY A 1 114 ? -10.924 4.250 -2.649 1.00 83.19 114 GLY A O 1
ATOM 958 N N . PHE A 1 115 ? -8.738 3.867 -2.281 1.00 88.62 115 PHE A N 1
ATOM 959 C CA . PHE A 1 115 ? -8.601 4.714 -1.081 1.00 88.62 115 PHE A CA 1
ATOM 960 C C . PHE A 1 115 ? -7.608 5.860 -1.300 1.00 88.62 115 PHE A C 1
ATOM 962 O O . PHE A 1 115 ? -6.715 6.089 -0.484 1.00 88.62 115 PHE A O 1
ATOM 969 N N . ARG A 1 116 ? -7.680 6.521 -2.463 1.00 87.00 116 ARG A N 1
ATOM 970 C CA . ARG A 1 116 ? -6.678 7.498 -2.931 1.00 87.00 116 ARG A CA 1
ATOM 971 C C . ARG A 1 116 ? -6.358 8.593 -1.909 1.00 87.00 116 ARG A C 1
ATOM 973 O O . ARG A 1 116 ? -5.196 8.954 -1.772 1.00 87.00 116 ARG A O 1
ATOM 980 N N . HIS A 1 117 ? -7.337 9.043 -1.124 1.00 92.38 117 HIS A N 1
ATOM 981 C CA . HIS A 1 117 ? -7.125 10.118 -0.153 1.00 92.38 117 HIS A CA 1
ATOM 982 C C . HIS A 1 117 ? -6.356 9.643 1.089 1.00 92.38 117 HIS A C 1
ATOM 984 O O . HIS A 1 117 ? -5.936 10.452 1.910 1.00 92.38 117 HIS A O 1
ATOM 990 N N . LEU A 1 118 ? -6.134 8.331 1.225 1.00 90.94 118 LEU A N 1
ATOM 991 C CA . LEU A 1 118 ? -5.312 7.719 2.270 1.00 90.94 118 LEU A CA 1
ATOM 992 C C . LEU A 1 118 ? -3.883 7.400 1.798 1.00 90.94 118 LEU A C 1
ATOM 994 O O . LEU A 1 118 ? -3.115 6.820 2.569 1.00 90.94 118 LEU A O 1
ATOM 998 N N . ARG A 1 119 ? -3.521 7.735 0.546 1.00 86.81 119 ARG A N 1
ATOM 999 C CA . ARG A 1 119 ? -2.165 7.530 0.008 1.00 86.81 119 ARG A CA 1
ATOM 1000 C C . ARG A 1 119 ? -1.161 8.338 0.817 1.00 86.81 119 ARG A C 1
ATOM 1002 O O . ARG A 1 119 ? -1.310 9.542 0.960 1.00 86.81 119 ARG A O 1
ATOM 1009 N N . ILE A 1 120 ? -0.111 7.695 1.296 1.00 84.94 120 ILE A N 1
ATOM 1010 C CA . ILE A 1 120 ? 1.075 8.348 1.842 1.00 84.94 120 ILE A CA 1
ATOM 1011 C C . ILE A 1 120 ? 2.179 8.134 0.810 1.00 84.94 120 ILE A C 1
ATOM 1013 O O . ILE A 1 120 ? 2.591 6.981 0.628 1.00 84.94 120 ILE A O 1
ATOM 1017 N N . PRO A 1 121 ? 2.618 9.202 0.118 1.00 79.19 121 PRO A N 1
ATOM 1018 C CA . PRO A 1 121 ? 3.689 9.131 -0.868 1.00 79.19 121 PRO A CA 1
ATOM 1019 C C . PRO A 1 121 ? 4.953 8.473 -0.314 1.00 79.19 121 PRO A C 1
ATOM 1021 O O . PRO A 1 121 ? 5.243 8.559 0.881 1.00 79.19 121 PRO A O 1
ATOM 1024 N N . ALA A 1 122 ? 5.714 7.820 -1.189 1.00 74.44 122 ALA A N 1
ATOM 1025 C CA . ALA A 1 122 ? 6.911 7.074 -0.811 1.00 74.44 122 ALA A CA 1
ATOM 1026 C C . ALA A 1 122 ? 7.987 7.943 -0.133 1.00 74.44 122 ALA A C 1
ATOM 1028 O O . ALA A 1 122 ? 8.669 7.477 0.771 1.00 74.44 122 ALA A O 1
ATOM 1029 N N . ASP A 1 123 ? 8.117 9.210 -0.522 1.00 70.19 123 ASP A N 1
ATOM 1030 C CA . ASP A 1 123 ? 9.048 10.181 0.068 1.00 70.19 123 ASP A CA 1
ATOM 1031 C C . ASP A 1 123 ? 8.590 10.719 1.438 1.00 70.19 123 ASP A C 1
ATOM 1033 O O . ASP A 1 123 ? 9.390 11.273 2.192 1.00 70.19 123 ASP A O 1
ATOM 1037 N N . LYS A 1 124 ? 7.304 10.560 1.771 1.00 72.31 124 LYS A N 1
ATOM 1038 C CA . LYS A 1 124 ? 6.696 10.941 3.061 1.00 72.31 124 LYS A CA 1
ATOM 1039 C C . LYS A 1 124 ? 6.454 9.748 3.982 1.00 72.31 124 LYS A C 1
ATOM 1041 O O . LYS A 1 124 ? 6.170 9.914 5.169 1.00 72.31 124 LYS A O 1
ATOM 1046 N N . ALA A 1 125 ? 6.549 8.540 3.443 1.00 63.84 125 ALA A N 1
ATOM 1047 C CA . ALA A 1 125 ? 6.391 7.298 4.164 1.00 63.84 125 ALA A CA 1
ATOM 1048 C C . ALA A 1 125 ? 7.460 7.150 5.256 1.00 63.84 125 ALA A C 1
ATOM 1050 O O . ALA A 1 125 ? 8.652 7.139 4.974 1.00 63.84 125 ALA A O 1
ATOM 1051 N N . MET A 1 126 ? 7.042 6.965 6.512 1.00 61.78 126 MET A N 1
ATOM 1052 C CA . MET A 1 126 ? 7.988 6.796 7.618 1.00 61.78 126 MET A CA 1
ATOM 1053 C C . MET A 1 126 ? 8.858 5.535 7.438 1.00 61.78 126 MET A C 1
ATOM 1055 O O . MET A 1 126 ? 8.345 4.438 7.196 1.00 61.78 126 MET A O 1
ATOM 1059 N N . ASP A 1 127 ? 10.174 5.706 7.609 1.00 51.69 127 ASP A N 1
ATOM 1060 C CA . ASP A 1 127 ? 11.199 4.646 7.571 1.00 51.69 127 ASP A CA 1
ATOM 1061 C C . ASP A 1 127 ? 11.185 3.738 8.808 1.00 51.69 127 ASP A C 1
ATOM 1063 O O . ASP A 1 127 ? 11.726 2.631 8.804 1.00 51.69 127 ASP A O 1
ATOM 1067 N N . LYS A 1 128 ? 10.600 4.217 9.909 1.00 45.72 128 LYS A N 1
ATOM 1068 C CA . LYS A 1 128 ? 10.539 3.483 11.169 1.00 45.72 128 LYS A CA 1
ATOM 1069 C C . LYS A 1 128 ? 9.174 2.826 11.292 1.00 45.72 128 LYS A C 1
ATOM 1071 O O . LYS A 1 128 ? 8.159 3.506 11.232 1.00 45.72 128 LYS A O 1
ATOM 1076 N N . ILE A 1 129 ? 9.197 1.528 11.592 1.00 45.53 129 ILE A N 1
ATOM 1077 C CA . ILE A 1 129 ? 8.059 0.660 11.931 1.00 45.53 129 ILE A CA 1
ATOM 1078 C C . ILE A 1 129 ? 7.466 -0.087 10.728 1.00 45.53 129 ILE A C 1
ATOM 1080 O O . ILE A 1 129 ? 6.332 0.124 10.324 1.00 45.53 129 ILE A O 1
ATOM 1084 N N . VAL A 1 130 ? 8.232 -1.051 10.215 1.00 41.84 130 VAL A N 1
ATOM 1085 C CA . VAL A 1 130 ? 7.693 -2.345 9.772 1.00 41.84 130 VAL A CA 1
ATOM 1086 C C . VAL A 1 130 ? 8.769 -3.384 10.081 1.00 41.84 130 VAL A C 1
ATOM 1088 O O . VAL A 1 130 ? 9.666 -3.586 9.266 1.00 41.84 130 VAL A O 1
ATOM 1091 N N . ASP A 1 131 ? 8.716 -4.040 11.241 1.00 37.25 131 ASP A N 1
ATOM 1092 C CA . ASP A 1 131 ? 9.371 -5.341 11.415 1.00 37.25 131 ASP A CA 1
ATOM 1093 C C . ASP A 1 131 ? 8.325 -6.432 11.182 1.00 37.25 131 ASP A C 1
ATOM 1095 O O . ASP A 1 131 ? 7.659 -6.959 12.073 1.00 37.25 131 ASP A O 1
ATOM 1099 N N . LEU A 1 132 ? 8.120 -6.713 9.900 1.00 40.66 132 LEU A N 1
ATOM 1100 C CA . LEU A 1 132 ? 7.568 -7.983 9.480 1.00 40.66 132 LEU A CA 1
ATOM 1101 C C . LEU A 1 132 ? 8.784 -8.816 9.109 1.00 40.66 132 LEU A C 1
ATOM 1103 O O . LEU A 1 132 ? 9.359 -8.632 8.034 1.00 40.66 132 LEU A O 1
ATOM 1107 N N . SER A 1 133 ? 9.151 -9.749 9.973 1.00 33.53 133 SER A N 1
ATOM 1108 C CA . SER A 1 133 ? 10.096 -10.849 9.746 1.00 33.53 133 SER A CA 1
ATOM 1109 C C . SER A 1 133 ? 9.702 -11.782 8.575 1.00 33.53 133 SER A C 1
ATOM 1111 O O . SER A 1 133 ? 10.023 -12.963 8.567 1.00 33.53 133 SER A O 1
ATOM 1113 N N . VAL A 1 134 ? 8.960 -11.271 7.584 1.00 40.53 134 VAL A N 1
ATOM 1114 C CA . VAL A 1 134 ? 8.278 -12.001 6.507 1.00 40.53 134 VAL A CA 1
ATOM 1115 C C . VAL A 1 134 ? 8.341 -11.220 5.177 1.00 40.53 134 VAL A C 1
ATOM 1117 O O . VAL A 1 134 ? 7.468 -11.374 4.345 1.00 40.53 134 VAL A O 1
ATOM 1120 N N . ALA A 1 135 ? 9.330 -10.355 4.927 1.00 43.62 135 ALA A N 1
ATOM 1121 C CA . ALA A 1 135 ? 9.515 -9.812 3.569 1.00 43.62 135 ALA A CA 1
ATOM 1122 C C . ALA A 1 135 ? 10.925 -9.251 3.355 1.00 43.62 135 ALA A C 1
ATOM 1124 O O . ALA A 1 135 ? 11.149 -8.049 3.514 1.00 43.62 135 ALA A O 1
ATOM 1125 N N . THR A 1 136 ? 11.876 -10.118 3.019 1.00 45.56 136 THR A N 1
ATOM 1126 C CA . THR A 1 136 ? 13.257 -9.762 2.642 1.00 45.56 136 THR A CA 1
ATOM 1127 C C . THR A 1 136 ? 13.377 -9.255 1.197 1.00 45.56 136 THR A C 1
ATOM 1129 O O . THR A 1 136 ? 14.466 -8.936 0.752 1.00 45.56 136 THR A O 1
ATOM 1132 N N . MET A 1 137 ? 12.268 -9.135 0.457 1.00 47.56 137 MET A N 1
ATOM 1133 C CA . MET A 1 137 ? 12.278 -8.830 -0.984 1.00 47.56 137 MET A CA 1
ATOM 1134 C C . MET A 1 137 ? 11.827 -7.404 -1.353 1.00 47.56 137 MET A C 1
ATOM 1136 O O . MET A 1 137 ? 11.688 -7.106 -2.535 1.00 47.56 137 MET A O 1
ATOM 1140 N N . LEU A 1 138 ? 11.551 -6.531 -0.373 1.00 52.41 138 LEU A N 1
ATOM 1141 C CA . LEU A 1 138 ? 10.863 -5.246 -0.589 1.00 52.41 138 LEU A CA 1
ATOM 1142 C C . LEU A 1 138 ? 11.768 -4.024 -0.345 1.00 52.41 138 LEU A C 1
ATOM 1144 O O . LEU A 1 138 ? 12.334 -3.922 0.750 1.00 52.41 138 LEU A O 1
ATOM 1148 N N . PRO A 1 139 ? 11.782 -3.002 -1.226 1.00 53.06 139 PRO A N 1
ATOM 1149 C CA . PRO A 1 139 ? 12.250 -1.663 -0.871 1.00 53.06 139 PRO A CA 1
ATOM 1150 C C . PRO A 1 139 ? 11.186 -0.967 0.000 1.00 53.06 139 PRO A C 1
ATOM 1152 O O . PRO A 1 139 ? 10.432 -0.107 -0.453 1.00 53.06 139 PRO A O 1
ATOM 1155 N N . ARG A 1 140 ? 11.102 -1.357 1.281 1.00 55.94 140 ARG A N 1
ATOM 1156 C CA . ARG A 1 140 ? 10.056 -0.919 2.235 1.00 55.94 140 ARG A CA 1
ATOM 1157 C C . ARG A 1 140 ? 9.889 0.600 2.329 1.00 55.94 140 ARG A C 1
ATOM 1159 O O . ARG A 1 140 ? 8.797 1.071 2.639 1.00 55.94 140 ARG A O 1
ATOM 1166 N N . ASN A 1 141 ? 10.949 1.354 2.076 1.00 57.09 141 ASN A N 1
ATOM 1167 C CA . ASN A 1 141 ? 11.000 2.798 2.296 1.00 57.09 141 ASN A CA 1
ATOM 1168 C C . ASN A 1 141 ? 10.587 3.606 1.063 1.00 57.09 141 ASN A C 1
ATOM 1170 O O . ASN A 1 141 ? 10.383 4.803 1.170 1.00 57.09 141 ASN A O 1
ATOM 1174 N N . LYS A 1 142 ? 10.440 2.959 -0.097 1.00 62.22 142 LYS A N 1
ATOM 1175 C CA . LYS A 1 142 ? 10.179 3.636 -1.372 1.00 62.22 142 LYS A CA 1
ATOM 1176 C C . LYS A 1 142 ? 8.785 3.342 -1.937 1.00 62.22 142 LYS A C 1
ATOM 1178 O O . LYS 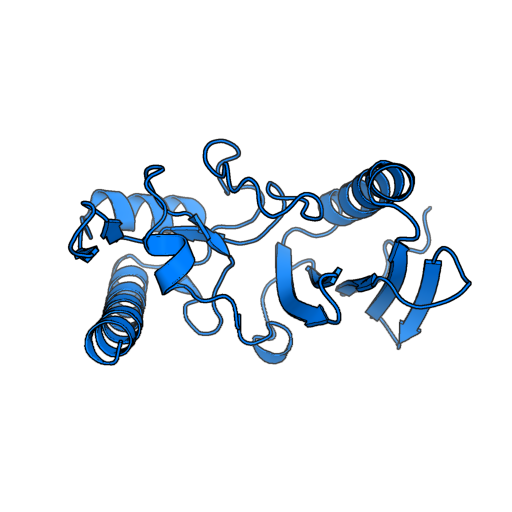A 1 142 ? 8.553 3.639 -3.095 1.00 62.22 142 LYS A O 1
ATOM 1183 N N . MET A 1 143 ? 7.866 2.775 -1.145 1.00 74.06 143 MET A N 1
ATOM 1184 C CA . MET A 1 143 ? 6.492 2.443 -1.565 1.00 74.06 143 MET A CA 1
ATOM 1185 C C . MET A 1 143 ? 5.446 3.423 -1.036 1.00 74.06 143 MET A C 1
ATOM 1187 O O . MET A 1 143 ? 5.559 3.892 0.099 1.00 74.06 143 MET A O 1
ATOM 1191 N N . VAL A 1 144 ? 4.386 3.636 -1.821 1.00 79.88 144 VAL A N 1
ATOM 1192 C CA . VAL A 1 144 ? 3.165 4.320 -1.380 1.00 79.88 144 VAL A CA 1
ATOM 1193 C C . VAL A 1 144 ? 2.437 3.443 -0.363 1.00 79.88 144 VAL A C 1
ATOM 1195 O O . VAL A 1 144 ? 2.249 2.235 -0.551 1.00 79.88 144 VAL A O 1
ATOM 1198 N N . LYS A 1 145 ? 2.035 4.057 0.746 1.00 81.75 145 LYS A N 1
ATOM 1199 C CA . LYS A 1 145 ? 1.467 3.366 1.909 1.00 81.75 145 LYS A CA 1
ATOM 1200 C C . LYS A 1 145 ? 0.135 3.980 2.317 1.00 81.75 145 LYS A C 1
ATOM 1202 O O . LYS A 1 145 ? -0.286 4.996 1.781 1.00 81.75 145 LYS A O 1
ATOM 1207 N N . MET A 1 146 ? -0.510 3.370 3.299 1.00 85.75 146 MET A N 1
ATOM 1208 C CA . MET A 1 146 ? -1.590 3.965 4.081 1.00 85.75 146 MET A CA 1
ATOM 1209 C C . MET A 1 146 ? -1.406 3.602 5.556 1.00 85.75 146 MET A C 1
ATOM 1211 O O . MET A 1 146 ? -0.811 2.571 5.875 1.00 85.75 146 MET A O 1
ATOM 1215 N N . ILE A 1 147 ? -1.910 4.430 6.468 1.00 85.31 147 ILE A N 1
ATOM 1216 C CA . ILE A 1 147 ? -1.901 4.117 7.902 1.00 85.31 147 ILE A CA 1
ATOM 1217 C C . ILE A 1 147 ? -3.223 3.457 8.271 1.00 85.31 147 ILE A C 1
ATOM 1219 O O . ILE A 1 147 ? -4.295 3.992 8.014 1.00 85.31 147 ILE A O 1
ATOM 1223 N N . SER A 1 148 ? -3.153 2.291 8.904 1.00 86.75 148 SER A N 1
ATOM 1224 C CA . SER A 1 148 ? -4.325 1.676 9.514 1.00 86.75 148 SER A CA 1
ATOM 1225 C C . SER A 1 148 ? -4.726 2.441 10.780 1.00 86.75 148 SER A C 1
ATOM 1227 O O . SER A 1 148 ? -3.871 2.681 11.638 1.00 86.75 148 SER A O 1
ATOM 1229 N N . PRO A 1 149 ? -6.022 2.746 10.978 1.00 89.19 149 PRO A N 1
ATOM 1230 C CA . PRO A 1 149 ? -6.507 3.290 12.236 1.00 89.19 149 PRO A CA 1
ATOM 1231 C C . PRO A 1 149 ? -6.698 2.205 13.307 1.00 89.19 149 PRO A C 1
ATOM 1233 O O . PRO A 1 149 ? -7.124 2.520 14.416 1.00 89.19 149 PRO A O 1
ATOM 1236 N N . PHE A 1 150 ? -6.453 0.927 12.997 1.00 88.00 150 PHE A N 1
ATOM 1237 C CA . PHE A 1 150 ? -6.726 -0.172 13.916 1.00 88.00 150 PHE A CA 1
ATOM 1238 C C . PHE A 1 150 ? -5.556 -0.468 14.850 1.00 88.00 150 PHE A C 1
ATOM 1240 O O . PHE A 1 150 ? -4.396 -0.534 14.442 1.00 88.00 150 PHE A O 1
ATOM 1247 N N . VAL A 1 151 ? -5.898 -0.764 16.101 1.00 86.38 151 VAL A N 1
ATOM 1248 C CA . VAL A 1 151 ? -4.998 -1.373 17.082 1.00 86.38 151 VAL A CA 1
ATOM 1249 C C . VAL A 1 151 ? -5.557 -2.735 17.476 1.00 86.38 151 VAL A C 1
ATOM 1251 O O . VAL A 1 151 ? -6.722 -2.834 17.860 1.00 86.38 151 VAL A O 1
ATOM 1254 N N . TYR A 1 152 ? -4.730 -3.778 17.399 1.00 85.19 152 TYR A N 1
ATOM 1255 C CA . TYR A 1 152 ? -5.082 -5.113 17.877 1.00 85.19 152 TYR A CA 1
ATOM 1256 C C . TYR A 1 152 ? -4.601 -5.316 19.314 1.00 85.19 152 TYR A C 1
ATOM 1258 O O . TYR A 1 152 ? -3.406 -5.218 19.586 1.00 85.19 152 TYR A O 1
ATOM 1266 N N . ASP A 1 153 ? -5.520 -5.616 20.232 1.00 85.00 153 ASP A N 1
ATOM 1267 C CA . ASP A 1 153 ? -5.194 -5.849 21.650 1.00 85.00 153 ASP A CA 1
ATOM 1268 C C . ASP A 1 153 ? -4.882 -7.321 21.982 1.00 85.00 153 ASP A C 1
ATOM 1270 O O . ASP A 1 153 ? -4.557 -7.651 23.121 1.00 85.00 153 ASP A O 1
ATOM 1274 N N . GLY A 1 154 ? -4.945 -8.212 20.987 1.00 82.88 154 GLY A N 1
ATOM 1275 C CA . GLY A 1 154 ? -4.820 -9.658 21.172 1.00 82.88 154 GLY A CA 1
ATOM 1276 C C . GLY A 1 154 ? -6.144 -10.414 21.061 1.00 82.88 154 GLY A C 1
ATOM 1277 O O . GLY A 1 154 ? -6.102 -11.626 20.859 1.00 82.88 154 GLY A O 1
ATOM 1278 N N . ASN A 1 155 ? -7.282 -9.718 21.129 1.00 85.31 155 ASN A N 1
ATOM 1279 C CA . ASN A 1 155 ? -8.618 -10.303 21.032 1.00 85.31 155 ASN A CA 1
ATOM 1280 C C . ASN A 1 155 ? -9.497 -9.597 19.986 1.00 85.31 155 ASN A C 1
ATOM 1282 O O . ASN A 1 155 ? -10.217 -10.246 19.232 1.00 85.31 155 ASN A O 1
ATOM 1286 N N . LYS A 1 156 ? -9.422 -8.266 19.899 1.00 87.62 156 LYS A N 1
ATOM 1287 C CA . LYS A 1 156 ? -10.247 -7.452 18.997 1.00 87.62 156 LYS A CA 1
ATOM 1288 C C . LYS A 1 156 ? -9.429 -6.411 18.245 1.00 87.62 156 LYS A C 1
ATOM 1290 O O . LYS A 1 156 ? -8.385 -5.952 18.708 1.00 87.62 156 LYS A O 1
ATOM 1295 N N . LEU A 1 157 ? -9.952 -6.010 17.088 1.00 87.62 157 LEU A N 1
ATOM 1296 C CA . LEU A 1 157 ? -9.521 -4.805 16.388 1.00 87.62 157 LEU A CA 1
ATOM 1297 C C . LEU A 1 157 ? -10.269 -3.602 16.965 1.00 87.62 157 LEU A C 1
ATOM 1299 O O . LEU A 1 157 ? -11.497 -3.589 17.019 1.00 87.62 157 LEU A O 1
ATOM 1303 N N . ILE A 1 158 ? -9.523 -2.601 17.416 1.00 88.62 158 ILE A N 1
ATOM 1304 C CA . ILE A 1 158 ? -10.060 -1.365 17.980 1.00 88.62 158 ILE A CA 1
ATOM 1305 C C . ILE A 1 158 ? -9.821 -0.246 16.972 1.00 88.62 158 ILE A C 1
ATOM 1307 O O . ILE A 1 158 ? -8.668 0.055 16.668 1.00 88.62 158 ILE A O 1
ATOM 1311 N N . ASP A 1 159 ? -10.893 0.375 16.483 1.00 91.12 159 ASP A N 1
ATOM 1312 C CA . ASP A 1 159 ? -10.818 1.592 15.671 1.00 91.12 159 ASP A CA 1
ATOM 1313 C C . ASP A 1 159 ? -10.329 2.767 16.543 1.00 91.12 159 ASP A C 1
ATOM 1315 O O . ASP A 1 159 ? -10.918 3.083 17.582 1.00 91.12 159 ASP A O 1
ATOM 1319 N N . LYS A 1 160 ? -9.206 3.378 16.152 1.00 89.31 160 LYS A N 1
ATOM 1320 C CA . LYS A 1 160 ? -8.571 4.529 16.811 1.00 89.31 160 LYS A CA 1
ATOM 1321 C C . LYS A 1 160 ? -8.508 5.759 15.902 1.00 89.31 160 LYS A C 1
ATOM 1323 O O . LYS A 1 160 ? -7.653 6.625 16.108 1.00 89.31 160 LYS A O 1
ATOM 1328 N N . ARG A 1 161 ? -9.408 5.866 14.917 1.00 92.88 161 ARG A N 1
ATOM 1329 C CA . ARG A 1 161 ? -9.574 7.092 14.128 1.00 92.88 161 ARG A CA 1
ATOM 1330 C C . ARG A 1 161 ? -9.710 8.310 15.041 1.00 92.88 161 ARG A C 1
ATOM 1332 O O . ARG A 1 161 ? -10.488 8.323 15.993 1.00 92.88 161 ARG A O 1
ATOM 1339 N N . CYS A 1 162 ? -8.924 9.338 14.753 1.00 92.00 162 CYS A N 1
ATOM 1340 C CA . CYS A 1 162 ? -8.906 10.587 15.504 1.00 92.00 162 CYS A CA 1
ATOM 1341 C C . CYS A 1 162 ? -8.446 11.736 14.602 1.00 92.00 162 CYS A C 1
ATOM 1343 O O . CYS A 1 162 ? -7.843 11.496 13.558 1.00 92.00 162 CYS A O 1
ATOM 1345 N N . GLN A 1 163 ? -8.685 12.983 15.021 1.00 94.12 163 GLN A N 1
ATOM 1346 C CA . GLN A 1 163 ? -8.332 14.161 14.221 1.00 94.12 163 GLN A CA 1
ATOM 1347 C C . GLN A 1 163 ? -6.835 14.204 13.875 1.00 94.12 163 GLN A C 1
ATOM 1349 O O . GLN A 1 163 ? -6.496 14.417 12.721 1.00 94.12 163 GLN A O 1
ATOM 1354 N N . LYS A 1 164 ? -5.958 13.834 14.821 1.00 91.81 164 LYS A N 1
ATOM 1355 C CA . LYS A 1 164 ? -4.504 13.751 14.593 1.00 91.81 164 LYS A CA 1
ATOM 1356 C C . LYS A 1 164 ? -4.116 12.821 13.441 1.00 91.81 164 LYS A C 1
ATOM 1358 O O . LYS A 1 164 ? -3.143 13.091 12.752 1.00 91.81 164 LYS A O 1
ATOM 1363 N N . LEU A 1 165 ? -4.847 11.719 13.247 1.00 90.88 165 LEU A N 1
ATOM 1364 C CA . LEU A 1 165 ? -4.606 10.813 12.122 1.00 90.88 165 LEU A CA 1
ATOM 1365 C C . LEU A 1 165 ? -4.991 11.477 10.797 1.00 90.88 165 LEU A C 1
ATOM 1367 O O . LEU A 1 165 ? -4.270 11.342 9.815 1.00 90.88 165 LEU A O 1
ATOM 1371 N N . TYR A 1 166 ? -6.121 12.182 10.769 1.00 93.81 166 TYR A N 1
ATOM 1372 C CA . TYR A 1 166 ? -6.595 12.865 9.568 1.00 93.81 166 TYR A CA 1
ATOM 1373 C C . TYR A 1 166 ? -5.679 14.024 9.181 1.00 93.81 166 TYR A C 1
ATOM 1375 O O . TYR A 1 166 ? -5.300 14.122 8.018 1.00 93.81 166 TYR A O 1
ATOM 1383 N N . ASP A 1 167 ? -5.273 14.833 10.160 1.00 91.19 167 ASP A N 1
ATOM 1384 C CA . ASP A 1 167 ? -4.331 15.937 9.966 1.00 91.19 167 ASP A CA 1
ATOM 1385 C C . ASP A 1 167 ? -2.996 15.413 9.428 1.00 91.19 167 ASP A C 1
ATOM 1387 O O . ASP A 1 167 ? -2.481 15.927 8.443 1.00 91.19 167 ASP A O 1
ATOM 1391 N N . PHE A 1 168 ? -2.485 14.316 9.997 1.00 90.50 168 PHE A N 1
ATOM 1392 C CA . PHE A 1 168 ? -1.251 13.695 9.525 1.00 90.50 168 PHE A CA 1
ATOM 1393 C C . PHE A 1 168 ? -1.338 13.232 8.060 1.00 90.50 168 PHE A C 1
ATOM 1395 O O . PHE A 1 168 ? -0.416 13.452 7.275 1.00 90.50 168 PHE A O 1
ATOM 1402 N N . VAL A 1 169 ? -2.438 12.578 7.669 1.00 91.06 169 VAL A N 1
ATOM 1403 C CA . VAL A 1 169 ? -2.624 12.140 6.274 1.00 91.06 169 VAL A CA 1
ATOM 1404 C C . VAL A 1 169 ? -2.733 13.349 5.342 1.00 91.06 169 VAL A C 1
ATOM 1406 O O . VAL A 1 169 ? -2.099 13.351 4.288 1.00 91.06 169 VAL A O 1
ATOM 1409 N N . HIS A 1 170 ? -3.459 14.390 5.759 1.00 93.81 170 HIS A N 1
ATOM 1410 C CA . HIS A 1 170 ? -3.562 15.651 5.029 1.00 93.81 170 HIS A CA 1
ATOM 1411 C C . HIS A 1 170 ? -2.187 16.301 4.822 1.00 93.81 170 HIS A C 1
ATOM 1413 O O . HIS A 1 170 ? -1.852 16.676 3.703 1.00 93.81 170 HIS A O 1
ATOM 1419 N N . GLU A 1 171 ? -1.354 16.365 5.862 1.00 91.31 171 GLU A N 1
ATOM 1420 C CA . GLU A 1 171 ? 0.021 16.874 5.773 1.00 91.31 171 GLU A CA 1
ATOM 1421 C C . GLU A 1 171 ? 0.887 16.062 4.795 1.00 91.31 171 GLU A C 1
ATOM 1423 O O . GLU A 1 171 ? 1.773 16.615 4.141 1.00 91.31 171 GLU A O 1
ATOM 1428 N N . CYS A 1 172 ? 0.635 14.756 4.669 1.00 86.81 172 CYS A N 1
ATOM 1429 C CA . CYS A 1 172 ? 1.394 13.887 3.773 1.00 86.81 172 CYS A CA 1
ATOM 1430 C C . CYS A 1 172 ? 1.009 14.040 2.298 1.00 86.81 172 CYS A C 1
ATOM 1432 O O . CYS A 1 172 ? 1.892 13.963 1.444 1.00 86.81 172 CYS A O 1
ATOM 1434 N N . ASN A 1 173 ? -0.282 14.184 1.983 1.00 87.69 173 ASN A N 1
ATOM 1435 C CA . ASN A 1 173 ? -0.775 14.058 0.605 1.00 87.69 173 ASN A CA 1
ATOM 1436 C C . ASN A 1 173 ? -1.640 15.225 0.100 1.00 87.69 173 ASN A C 1
ATOM 1438 O O . ASN A 1 173 ? -2.021 15.227 -1.066 1.00 87.69 173 ASN A O 1
ATOM 1442 N N . GLY A 1 174 ? -1.965 16.200 0.951 1.00 89.94 174 GLY A N 1
ATOM 1443 C CA . GLY A 1 174 ? -2.762 17.378 0.602 1.00 89.94 174 GLY A CA 1
ATOM 1444 C C . GLY A 1 174 ? -4.258 17.127 0.369 1.00 89.94 174 GLY A C 1
ATOM 1445 O O . GLY A 1 174 ? -4.980 18.071 0.054 1.00 89.94 174 GLY A O 1
ATOM 1446 N N . SER A 1 175 ? -4.752 15.895 0.534 1.00 93.31 175 SER A N 1
ATOM 1447 C CA . SER A 1 175 ? -6.176 15.559 0.379 1.00 93.31 175 SER A CA 1
ATOM 1448 C C . SER A 1 175 ? -7.024 16.282 1.418 1.00 93.31 175 SER A C 1
ATOM 1450 O O . SER A 1 175 ? -6.578 16.484 2.545 1.00 93.31 175 SER A O 1
ATOM 1452 N N . SER A 1 176 ? -8.263 16.647 1.082 1.00 97.50 176 SER A N 1
ATOM 1453 C CA . SER A 1 176 ? -9.140 17.310 2.050 1.00 97.50 176 SER A CA 1
ATOM 1454 C C . SER A 1 176 ? -9.430 16.397 3.250 1.00 97.50 176 SER A C 1
ATOM 1456 O O . SER A 1 176 ? -9.537 15.175 3.117 1.00 97.50 176 SER A O 1
ATOM 1458 N N . ILE A 1 177 ? -9.575 16.982 4.443 1.00 97.62 177 ILE A N 1
ATOM 1459 C CA . ILE A 1 177 ? -9.881 16.220 5.666 1.00 97.62 177 ILE A CA 1
ATOM 1460 C C . ILE A 1 177 ? -11.209 15.459 5.530 1.00 97.62 177 ILE A C 1
ATOM 1462 O O . ILE A 1 177 ? -11.344 14.362 6.074 1.00 97.62 177 ILE A O 1
ATOM 1466 N N . ASP A 1 178 ? -12.180 16.014 4.807 1.00 98.00 178 ASP A N 1
ATOM 1467 C CA . ASP A 1 178 ? -13.482 15.378 4.605 1.00 98.00 178 ASP A CA 1
ATOM 1468 C C . ASP A 1 178 ? -13.375 14.154 3.686 1.00 98.00 178 ASP A C 1
ATOM 1470 O O . ASP A 1 178 ? -13.924 13.099 4.012 1.00 98.00 178 ASP A O 1
ATOM 1474 N N . ASP A 1 179 ? -12.581 14.239 2.616 1.00 97.69 179 ASP A N 1
ATOM 1475 C CA . ASP A 1 179 ? -12.303 13.095 1.742 1.00 97.69 179 ASP A CA 1
ATOM 1476 C C . ASP A 1 179 ? -11.518 11.998 2.477 1.00 97.69 179 ASP A C 1
ATOM 1478 O O . ASP A 1 179 ? -11.827 10.810 2.359 1.00 97.69 179 ASP A O 1
ATOM 1482 N N . ILE A 1 180 ? -10.542 12.393 3.303 1.00 97.25 180 ILE A N 1
ATOM 1483 C CA . ILE A 1 180 ? -9.783 11.476 4.165 1.00 97.25 180 ILE A CA 1
ATOM 1484 C C . ILE A 1 180 ? -10.730 10.732 5.112 1.00 97.25 180 ILE A C 1
ATOM 1486 O O . ILE A 1 180 ? -10.651 9.509 5.244 1.00 97.25 180 ILE A O 1
ATOM 1490 N N . LYS A 1 181 ? -11.652 11.445 5.769 1.00 97.44 181 LYS A N 1
ATOM 1491 C CA . LYS A 1 181 ? -12.653 10.840 6.659 1.00 97.44 181 LYS A CA 1
ATOM 1492 C C . LYS A 1 181 ? -13.558 9.865 5.910 1.00 97.44 181 LYS A C 1
ATOM 1494 O O . LYS A 1 181 ? -13.805 8.770 6.420 1.00 97.44 181 LYS A O 1
ATOM 1499 N N . ALA A 1 182 ? -14.026 10.238 4.719 1.00 97.62 182 ALA A N 1
ATOM 1500 C CA . ALA A 1 182 ? -14.894 9.402 3.895 1.00 97.62 182 ALA A CA 1
ATOM 1501 C C . ALA A 1 182 ? -14.200 8.099 3.460 1.00 97.62 182 ALA A C 1
ATOM 1503 O O . ALA A 1 182 ? -14.776 7.013 3.585 1.00 97.62 182 ALA A O 1
ATOM 1504 N N . ASP A 1 183 ? -12.943 8.176 3.018 1.00 96.56 183 ASP A N 1
ATOM 1505 C CA . ASP A 1 183 ? -12.175 6.987 2.649 1.00 96.56 183 ASP A CA 1
ATOM 1506 C C . ASP A 1 183 ? -11.848 6.114 3.868 1.00 96.56 183 ASP A C 1
ATOM 1508 O O . ASP A 1 183 ? -11.938 4.888 3.779 1.00 96.56 183 ASP A O 1
ATOM 1512 N N . TYR A 1 184 ? -11.539 6.709 5.026 1.00 95.75 184 TYR A N 1
ATOM 1513 C CA . TYR A 1 184 ? -11.342 5.948 6.261 1.00 95.75 184 TYR A CA 1
ATOM 1514 C C . TYR A 1 184 ? -12.612 5.230 6.720 1.00 95.75 184 TYR A C 1
ATOM 1516 O O . TYR A 1 184 ? -12.524 4.096 7.185 1.00 95.75 184 TYR A O 1
ATOM 1524 N N . GLU A 1 185 ? -13.7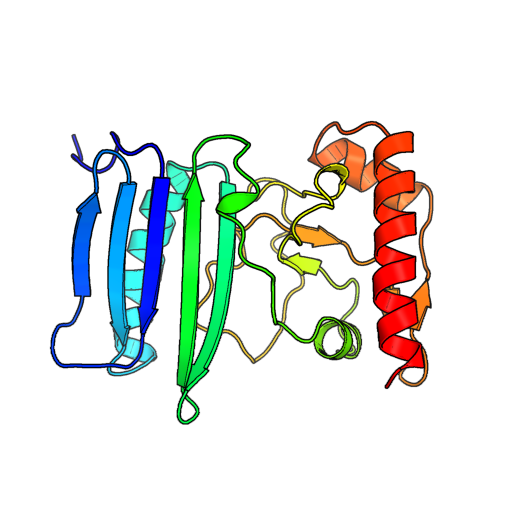86 5.850 6.591 1.00 96.50 185 GLU A N 1
ATOM 1525 C CA . GLU A 1 185 ? -15.064 5.204 6.904 1.00 96.50 185 GLU A CA 1
ATOM 1526 C C . GLU A 1 185 ? -15.284 3.972 6.020 1.00 96.50 185 GLU A C 1
ATOM 1528 O O . GLU A 1 185 ? -15.506 2.870 6.526 1.00 96.50 185 GLU A O 1
ATOM 1533 N N . ARG A 1 186 ? -15.102 4.121 4.703 1.00 95.19 186 ARG A N 1
ATOM 1534 C CA . ARG A 1 186 ? -15.164 2.997 3.758 1.00 95.19 186 ARG A CA 1
ATOM 1535 C C . ARG A 1 186 ? -14.138 1.908 4.084 1.00 95.19 186 ARG A C 1
ATOM 1537 O O . ARG A 1 186 ? -14.443 0.718 3.982 1.00 95.19 186 ARG A O 1
ATOM 1544 N N . PHE A 1 187 ? -12.921 2.294 4.467 1.00 92.06 187 PHE A N 1
ATOM 1545 C CA . PHE A 1 187 ? -11.848 1.360 4.802 1.00 92.06 187 PHE A CA 1
ATOM 1546 C C . PHE A 1 187 ? -12.188 0.553 6.057 1.00 92.06 187 PHE A C 1
ATOM 1548 O O . PHE A 1 187 ? -12.100 -0.676 6.047 1.00 92.06 187 PHE A O 1
ATOM 1555 N N . VAL A 1 188 ? -12.636 1.230 7.116 1.00 92.12 188 VAL A N 1
ATOM 1556 C CA . VAL A 1 188 ? -13.053 0.599 8.372 1.00 92.12 188 VAL A CA 1
ATOM 1557 C C . VAL A 1 188 ? -14.206 -0.368 8.131 1.00 92.12 188 VAL A C 1
ATOM 1559 O O . VAL A 1 188 ? -14.124 -1.511 8.574 1.00 92.12 188 VAL A O 1
ATOM 1562 N N . GLN A 1 189 ? -15.230 0.030 7.373 1.00 92.31 189 GLN A N 1
ATOM 1563 C CA . GLN A 1 189 ? -16.343 -0.855 7.018 1.00 92.31 189 GLN A CA 1
ATOM 1564 C C . GLN A 1 189 ? -15.857 -2.112 6.287 1.00 92.31 189 GLN A C 1
ATOM 1566 O O . GLN A 1 189 ? -16.207 -3.225 6.681 1.00 92.31 189 GLN A O 1
ATOM 1571 N N . LYS A 1 190 ? -14.982 -1.959 5.281 1.00 90.25 190 LYS A N 1
ATOM 1572 C CA . LYS A 1 190 ? -14.393 -3.088 4.542 1.00 90.25 190 LYS A CA 1
ATOM 1573 C C . LYS A 1 190 ? -13.661 -4.060 5.473 1.00 90.25 190 LYS A C 1
ATOM 1575 O O . LYS A 1 190 ? -13.865 -5.268 5.376 1.00 90.25 190 LYS A O 1
ATOM 1580 N N . VAL A 1 191 ? -12.833 -3.549 6.386 1.00 88.50 191 VAL A N 1
ATOM 1581 C CA . VAL A 1 191 ? -12.065 -4.370 7.339 1.00 88.50 191 VAL A CA 1
ATOM 1582 C C . VAL A 1 191 ? -12.974 -5.054 8.360 1.00 88.50 191 VAL A C 1
ATOM 1584 O O . VAL A 1 191 ? -12.806 -6.243 8.627 1.00 88.50 191 VAL A O 1
ATOM 1587 N N . MET A 1 192 ? -13.955 -4.339 8.912 1.00 88.25 192 MET A N 1
ATOM 1588 C CA . MET A 1 192 ? -14.867 -4.883 9.921 1.00 88.25 192 MET A CA 1
ATOM 1589 C C . MET A 1 192 ? -15.781 -5.970 9.351 1.00 88.25 192 MET A C 1
ATOM 1591 O O . MET A 1 192 ? -15.993 -6.981 10.014 1.00 88.25 192 MET A O 1
ATOM 1595 N N . VAL A 1 193 ? -16.257 -5.824 8.109 1.00 89.00 193 VAL A N 1
ATOM 1596 C CA . VAL A 1 193 ? -17.012 -6.882 7.414 1.00 89.00 193 VAL A CA 1
ATOM 1597 C C . VAL A 1 193 ? -16.166 -8.147 7.273 1.00 89.00 193 VAL A C 1
ATOM 1599 O O . VAL A 1 193 ? -16.633 -9.239 7.587 1.00 89.00 193 VAL A O 1
ATOM 1602 N N . GLN A 1 194 ? -14.902 -8.017 6.860 1.00 85.31 194 GLN A N 1
ATOM 1603 C CA . GLN A 1 194 ? -13.998 -9.167 6.786 1.00 85.31 194 GLN A CA 1
ATOM 1604 C C . GLN A 1 194 ? -13.734 -9.784 8.165 1.00 85.31 194 GLN A C 1
ATOM 1606 O O . GLN A 1 194 ? -13.588 -10.996 8.264 1.00 85.31 194 GLN A O 1
ATOM 1611 N N . TRP A 1 195 ? -13.653 -8.970 9.223 1.00 84.19 195 TRP A N 1
ATOM 1612 C CA . TRP A 1 195 ? -13.418 -9.444 10.588 1.00 84.19 195 TRP A CA 1
ATOM 1613 C C . TRP A 1 195 ? -14.598 -10.240 11.149 1.00 84.19 195 TRP A C 1
ATOM 1615 O O . TRP A 1 195 ? -14.380 -11.237 11.825 1.00 84.19 195 TRP A O 1
ATOM 1625 N N . ILE A 1 196 ? -15.831 -9.807 10.873 1.00 82.44 196 ILE A N 1
ATOM 1626 C CA . ILE A 1 196 ? -17.055 -10.491 11.319 1.00 82.44 196 ILE A CA 1
ATOM 1627 C C . ILE A 1 196 ? -17.243 -11.825 10.588 1.00 82.44 196 ILE A C 1
ATOM 1629 O O . ILE A 1 196 ? -17.735 -12.779 11.178 1.00 82.44 196 ILE A O 1
ATOM 1633 N N . ASN A 1 197 ? -16.830 -11.898 9.321 1.00 72.31 197 ASN A N 1
ATOM 1634 C CA . ASN A 1 197 ? -16.942 -13.101 8.495 1.00 72.31 197 ASN A CA 1
ATOM 1635 C C . ASN A 1 197 ? -15.759 -14.086 8.663 1.00 72.31 197 ASN A C 1
ATOM 1637 O O . ASN A 1 197 ? -15.618 -14.989 7.837 1.00 72.31 197 ASN A O 1
ATOM 1641 N N . LYS A 1 198 ? -14.892 -13.893 9.671 1.00 59.72 198 LYS A N 1
ATOM 1642 C CA . LYS A 1 198 ? -13.812 -14.827 10.047 1.00 59.72 198 LYS A CA 1
ATOM 1643 C C . LYS A 1 198 ? -14.318 -15.928 10.972 1.00 59.72 198 LYS A C 1
ATOM 1645 O O . LYS A 1 198 ? -13.764 -17.041 10.851 1.00 59.72 198 LYS A O 1
#

Radius of gyration: 17.61 Å; chains: 1; bounding box: 40×41×47 Å